Protein AF-A0A564G2F6-F1 (afdb_monomer)

Radius of gyration: 49.68 Å; Cα contacts (8 Å, |Δi|>4): 91; chains: 1; bounding box: 82×53×158 Å

Sequence (235 aa):
MSLPKMDNTCVGGSLTGEASPPFPPMDPAVEREAKSKPKQLLEVIRSYKEKLAQKKKADSERYEAAERASRDARAENKRAASKVRRKVKRRVDQKNYRDRERNKKEAERAELQIILADLDMPCISAELEAAEVEAFKRWLETEGSRQRQYRARAADYLVSRLFLVKMRTELDGADPRPTEFARRMTRESTETWDRRKARDRLKLLLGLEDEGGPWSRQSTLDDQAEMPLAAGQVG

Mean predicted aligned error: 20.25 Å

Organism: NCBI:txid560405

Solvent-accessible surface area (backbone atoms only — not comparable to full-atom values): 13896 Å² total; per-residue (Å²): 139,82,83,86,86,82,82,84,81,80,81,82,81,86,77,82,90,71,84,77,76,84,75,76,84,74,56,72,67,56,56,52,54,63,69,69,48,57,66,61,54,50,49,53,53,48,54,50,50,50,52,50,51,53,48,52,51,53,52,49,53,52,48,52,51,50,50,51,52,51,52,50,54,52,52,50,51,53,52,53,53,48,54,51,53,51,53,52,49,52,52,50,54,52,47,52,50,54,49,51,54,47,52,50,51,51,48,53,47,52,52,47,53,52,49,60,69,70,46,87,74,85,73,72,52,71,66,58,51,49,49,58,50,48,35,42,49,59,48,50,68,47,90,48,77,67,32,61,65,44,61,82,47,43,66,65,51,49,53,55,46,55,53,50,52,50,48,16,66,77,48,82,66,40,84,73,51,35,60,57,50,9,53,49,48,33,73,76,41,98,52,86,47,49,50,65,61,28,38,55,49,50,56,52,53,56,63,30,38,36,89,96,29,49,58,14,78,59,65,72,48,60,73,62,65,75,63,81,78,78,74,83,81,89,128

pLDDT: mean 73.64, std 17.38, range [38.62, 95.31]

Secondary structure (DSSP, 8-state):
-PPPPPP----------PPPPPPPPPPHHHHHHHTT-HHHHHHHHHHHHHHHHHHHHHHHHHHHHHHHHHHHHHHHHHHHHHHHHHHHHHHHHHHHHHHHHHHHHHHHHHHHHHHHHHS----S-HHHHHHHHHHHHHHHHS--HHHHHHHTTHHHHHHHHHHHHHHHHHTTTPPPPHHHHHHHHHHHSSS---HHHHHHHHHHHHTTTSTTSTT-TTHHHHHHHTS--------

Structure (mmCIF, N/CA/C/O backbone):
data_AF-A0A564G2F6-F1
#
_entry.id   AF-A0A564G2F6-F1
#
loop_
_atom_site.group_PDB
_atom_site.id
_atom_site.type_symbol
_atom_site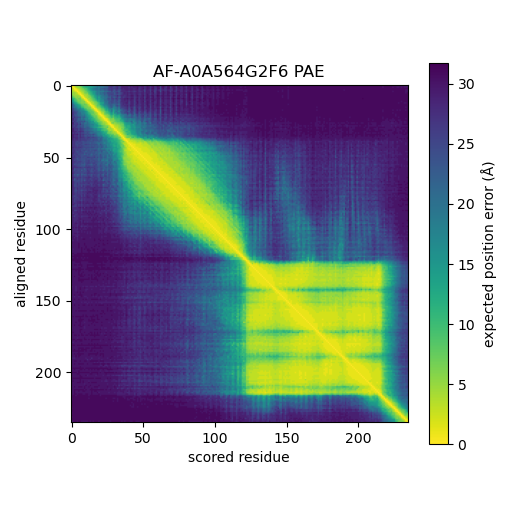.label_atom_id
_atom_site.label_alt_id
_atom_site.label_comp_id
_atom_site.label_asym_id
_atom_site.label_entity_id
_atom_site.label_seq_id
_atom_site.pdbx_PDB_ins_code
_atom_site.Cartn_x
_atom_site.Cartn_y
_atom_site.Cartn_z
_atom_site.occupancy
_atom_site.B_iso_or_equiv
_atom_site.auth_seq_id
_atom_site.auth_comp_id
_atom_site.auth_asym_id
_atom_site.auth_atom_id
_atom_site.pdbx_PDB_model_num
ATOM 1 N N . MET A 1 1 ? 1.317 26.013 48.897 1.00 44.84 1 MET A N 1
ATOM 2 C CA . MET A 1 1 ? -0.048 26.574 48.813 1.00 44.84 1 MET A CA 1
ATOM 3 C C . MET A 1 1 ? -0.847 25.978 49.954 1.00 44.84 1 MET A C 1
ATOM 5 O O . MET A 1 1 ? -1.168 24.798 49.913 1.00 44.84 1 MET A O 1
ATOM 9 N N . SER A 1 2 ? -1.003 26.761 51.019 1.00 45.91 2 SER A N 1
ATOM 10 C CA . SER A 1 2 ? -1.540 26.338 52.315 1.00 45.91 2 SER A CA 1
ATOM 11 C C . SER A 1 2 ? -3.043 26.596 52.386 1.00 45.91 2 SER A C 1
ATOM 13 O O . SER A 1 2 ? -3.507 27.641 51.940 1.00 45.91 2 SER A O 1
ATOM 15 N N . LEU A 1 3 ? -3.786 25.639 52.943 1.00 53.97 3 LEU A N 1
ATOM 16 C CA . LEU A 1 3 ? -5.220 25.757 53.216 1.00 53.97 3 LEU A CA 1
ATOM 17 C C . LEU A 1 3 ? -5.472 26.728 54.388 1.00 53.97 3 LEU A C 1
ATOM 19 O O . LEU A 1 3 ? -4.668 26.748 55.326 1.00 53.97 3 LEU A O 1
ATOM 23 N N . PRO A 1 4 ? -6.571 27.506 54.378 1.00 50.28 4 PRO A N 1
ATOM 24 C CA . PRO A 1 4 ? -6.911 28.389 55.487 1.00 50.28 4 PRO A CA 1
ATOM 25 C C . PRO A 1 4 ? -7.472 27.602 56.682 1.00 50.28 4 PRO A C 1
ATOM 27 O O . PRO A 1 4 ? -8.314 26.716 56.531 1.00 50.28 4 PRO A O 1
ATOM 30 N N . LYS A 1 5 ? -6.984 27.953 57.878 1.00 46.31 5 LYS A N 1
ATOM 31 C CA . LYS A 1 5 ? -7.524 27.546 59.182 1.00 46.31 5 LYS A CA 1
ATOM 32 C C . LYS A 1 5 ? -8.883 28.220 59.395 1.00 46.31 5 LYS A C 1
ATOM 34 O O . LYS A 1 5 ? -9.009 29.409 59.124 1.00 46.31 5 LYS A O 1
ATOM 39 N N . MET A 1 6 ? -9.868 27.470 59.885 1.00 52.31 6 MET A N 1
ATOM 40 C CA . MET A 1 6 ? -11.093 28.040 60.445 1.00 52.31 6 MET A CA 1
ATOM 41 C C . MET A 1 6 ? -11.002 28.014 61.967 1.00 52.31 6 MET A C 1
ATOM 43 O O . MET A 1 6 ? -10.721 26.972 62.562 1.00 52.31 6 MET A O 1
ATOM 47 N N . ASP A 1 7 ? -11.211 29.184 62.558 1.00 46.84 7 ASP A N 1
ATOM 48 C CA . ASP A 1 7 ? -11.198 29.428 63.991 1.00 46.84 7 ASP A CA 1
ATOM 49 C C . ASP A 1 7 ? -12.518 28.962 64.622 1.00 46.84 7 ASP A C 1
ATOM 51 O O . ASP A 1 7 ? -13.604 29.369 64.212 1.00 46.84 7 ASP A O 1
ATOM 55 N N . ASN A 1 8 ? -12.419 28.100 65.636 1.00 47.41 8 ASN A N 1
ATOM 56 C CA . ASN A 1 8 ? -13.535 27.728 66.504 1.00 47.41 8 ASN A CA 1
ATOM 57 C C . ASN A 1 8 ? -13.713 28.807 67.577 1.00 47.41 8 ASN A C 1
ATOM 59 O O . ASN A 1 8 ? -13.023 28.802 68.598 1.00 47.41 8 ASN A O 1
ATOM 63 N N . THR A 1 9 ? -14.666 29.712 67.383 1.00 48.72 9 THR A N 1
ATOM 64 C CA . THR A 1 9 ? -15.154 30.595 68.446 1.00 48.72 9 THR A CA 1
ATOM 65 C C . THR A 1 9 ? -16.160 29.848 69.324 1.00 48.72 9 THR A C 1
ATOM 67 O O . THR A 1 9 ? -17.341 29.722 69.008 1.00 48.72 9 THR A O 1
ATOM 70 N N . CYS A 1 10 ? -15.673 29.353 70.465 1.00 42.62 10 CYS A N 1
ATOM 71 C CA . CYS A 1 10 ? -16.499 29.000 71.616 1.00 42.62 10 CYS A CA 1
ATOM 72 C C . CYS A 1 10 ? -17.155 30.268 72.176 1.00 42.62 10 CYS A C 1
ATOM 74 O O . CYS A 1 10 ? -16.484 31.096 72.790 1.00 42.62 10 CYS A O 1
ATOM 76 N N . VAL A 1 11 ? -18.470 30.405 72.012 1.00 49.03 11 VAL A N 1
ATOM 77 C CA . VAL A 1 11 ? -19.261 31.371 72.781 1.00 49.03 11 VAL A CA 1
ATOM 78 C C . VAL A 1 11 ? -19.646 30.697 74.096 1.00 49.03 11 VAL A C 1
ATOM 80 O O . VAL A 1 11 ? -20.560 29.876 74.152 1.00 49.03 11 VAL A O 1
ATOM 83 N N . GLY A 1 12 ? -18.890 31.008 75.148 1.00 44.53 12 GLY A N 1
ATOM 84 C CA . GLY A 1 12 ? -19.225 30.660 76.524 1.00 44.53 12 GLY A CA 1
ATOM 85 C C . GLY A 1 12 ? -20.401 31.503 77.010 1.00 44.53 12 GLY A C 1
ATOM 86 O O . GLY A 1 12 ? -20.238 32.680 77.322 1.00 44.53 12 GLY A O 1
ATOM 87 N N . GLY A 1 13 ? -21.585 30.896 77.070 1.00 38.62 13 GLY A N 1
ATOM 88 C CA . GLY A 1 13 ? -22.745 31.450 77.762 1.00 38.62 13 GLY A CA 1
ATOM 89 C C . GLY A 1 13 ? -22.678 31.114 79.248 1.00 38.62 13 GLY A C 1
ATOM 90 O O . GLY A 1 13 ? -22.955 29.984 79.641 1.00 38.62 13 GLY A O 1
ATOM 91 N N . SER A 1 14 ? -22.290 32.100 80.055 1.00 49.19 14 SER A N 1
ATOM 92 C CA . SER A 1 14 ? -22.433 32.101 81.511 1.00 49.19 14 SER A CA 1
ATOM 93 C C . SER A 1 14 ? -23.920 32.157 81.873 1.00 49.19 14 SER A C 1
ATOM 95 O O . SER A 1 14 ? -24.616 33.071 81.433 1.00 49.19 14 SER A O 1
ATOM 97 N N . LEU A 1 15 ? -24.411 31.201 82.665 1.00 52.03 15 LEU A N 1
ATOM 98 C CA . LEU A 1 15 ? -25.710 31.305 83.326 1.00 52.03 15 LEU A CA 1
ATOM 99 C C . LEU A 1 15 ? -25.486 31.234 84.833 1.00 52.03 15 LEU A C 1
ATOM 101 O O . LEU A 1 15 ? -25.129 30.205 85.403 1.00 52.03 15 LEU A O 1
ATOM 105 N N . THR A 1 16 ? -25.649 32.405 85.431 1.00 50.06 16 THR A N 1
ATOM 106 C CA . THR A 1 16 ? -25.725 32.690 86.855 1.00 50.06 16 THR A CA 1
ATOM 107 C C . THR A 1 16 ? -26.717 31.761 87.548 1.00 50.06 16 THR A C 1
ATOM 109 O O . THR A 1 16 ? -27.851 31.595 87.100 1.00 50.06 16 THR A O 1
ATOM 112 N N . GLY A 1 17 ? -26.281 31.163 88.657 1.00 50.56 17 GLY A N 1
ATOM 113 C CA . GLY A 1 17 ? -27.149 30.430 89.564 1.00 50.56 17 GLY A CA 1
ATOM 114 C C . GLY A 1 17 ? -28.070 31.387 90.311 1.00 50.56 17 GLY A C 1
ATOM 115 O O . GLY A 1 17 ? -27.651 32.021 91.273 1.00 50.56 17 GLY A O 1
ATOM 116 N N . GLU A 1 18 ? -29.326 31.454 89.887 1.00 43.47 18 GLU A N 1
ATOM 117 C CA . GLU A 1 18 ? -30.425 31.923 90.725 1.00 43.47 18 GLU A CA 1
ATOM 118 C C . GLU A 1 18 ? -31.218 30.704 91.199 1.00 43.47 18 GLU A C 1
ATOM 120 O O . GLU A 1 18 ? -31.719 29.900 90.409 1.00 43.47 18 GLU A O 1
ATOM 125 N N . ALA A 1 19 ? -31.277 30.530 92.519 1.00 51.25 19 ALA A N 1
ATOM 126 C CA . ALA A 1 19 ? -32.068 29.493 93.155 1.00 51.25 19 ALA A CA 1
ATOM 127 C C . ALA A 1 19 ? -33.559 29.763 92.897 1.00 51.25 19 ALA A C 1
ATOM 129 O O . ALA A 1 19 ? -34.096 30.782 93.327 1.00 51.25 19 ALA A O 1
ATOM 130 N N . SER A 1 20 ? -34.228 28.842 92.199 1.00 48.50 20 SER A N 1
ATOM 131 C CA . SER A 1 20 ? -35.688 28.863 92.072 1.00 48.50 20 SER A CA 1
ATOM 132 C C . SER A 1 20 ? -36.343 28.725 93.455 1.00 48.50 20 SER A C 1
ATOM 134 O O . SER A 1 20 ? -35.882 27.903 94.254 1.00 48.50 20 SER A O 1
ATOM 136 N N . PRO A 1 21 ? -37.412 29.486 93.757 1.00 54.41 21 PRO A N 1
ATOM 137 C CA . PRO A 1 21 ? -38.137 29.343 95.014 1.00 54.41 21 PRO A CA 1
ATOM 138 C C . PRO A 1 21 ? -38.749 27.935 95.127 1.00 54.41 21 PRO A C 1
ATOM 140 O O . PRO A 1 21 ? -39.056 27.316 94.102 1.00 54.41 21 PRO A O 1
ATOM 143 N N . PRO A 1 22 ? -38.939 27.402 96.351 1.00 56.88 22 PRO A N 1
ATOM 144 C CA . PRO A 1 22 ? -39.583 26.109 96.528 1.00 56.88 22 PRO A CA 1
ATOM 145 C C . PRO A 1 22 ? -41.005 26.176 95.964 1.00 56.88 22 PRO A C 1
ATOM 147 O O . PRO A 1 22 ? -41.788 27.056 96.324 1.00 56.88 22 PRO A O 1
ATOM 150 N N . PHE A 1 23 ? -41.325 25.254 95.055 1.00 52.19 23 PHE A N 1
ATOM 151 C CA . PHE A 1 23 ? -42.677 25.106 94.524 1.00 52.19 23 PHE A CA 1
ATOM 152 C C . PHE A 1 23 ? -43.665 24.884 95.682 1.00 52.19 23 PHE A C 1
ATOM 154 O O . PHE A 1 23 ? -43.345 24.129 96.607 1.00 52.19 23 PHE A O 1
ATOM 161 N N . PRO A 1 24 ? -44.859 25.506 95.657 1.00 60.81 24 PRO A N 1
ATOM 162 C CA . PRO A 1 24 ? -45.886 25.217 96.650 1.00 60.81 24 PRO A CA 1
ATOM 163 C C . PRO A 1 24 ? -46.259 23.725 96.592 1.00 60.81 24 PRO A C 1
ATOM 165 O O . PRO A 1 24 ? -46.217 23.132 95.507 1.00 60.81 24 PRO A O 1
ATOM 168 N N . PRO A 1 25 ? -46.612 23.096 97.730 1.00 58.53 25 PRO A N 1
ATOM 169 C CA . PRO A 1 25 ? -47.042 21.705 97.731 1.00 58.53 25 PRO A CA 1
ATOM 170 C C . PRO A 1 25 ? -48.261 21.558 96.816 1.00 58.53 25 PRO A C 1
ATOM 172 O O . PRO A 1 25 ? -49.247 22.281 96.959 1.00 58.53 25 PRO A O 1
ATOM 175 N N . MET A 1 26 ? -48.160 20.655 95.839 1.00 55.69 26 MET A N 1
ATOM 176 C CA . MET A 1 26 ? -49.246 20.376 94.904 1.00 55.69 26 MET A CA 1
ATOM 177 C C . MET A 1 26 ? -50.477 19.867 95.652 1.00 55.69 26 MET A C 1
ATOM 179 O O . MET A 1 26 ? -50.371 19.028 96.547 1.00 55.69 26 MET A O 1
ATOM 183 N N . ASP A 1 27 ? -51.647 20.347 95.234 1.00 53.25 27 ASP A N 1
ATOM 184 C CA . ASP A 1 27 ? -52.936 19.881 95.730 1.00 53.25 27 ASP A CA 1
ATO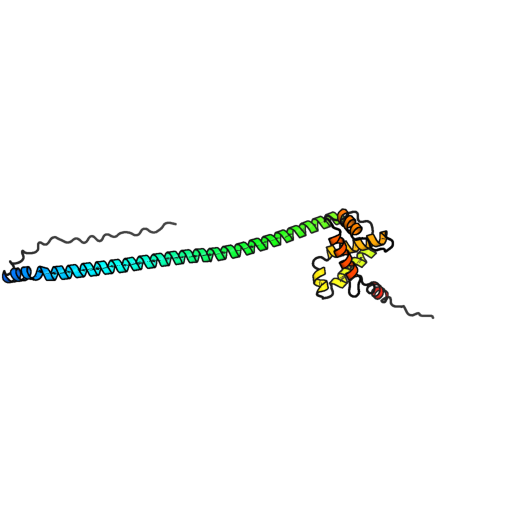M 185 C C . ASP A 1 27 ? -53.019 18.342 95.634 1.00 53.25 27 ASP A C 1
ATOM 187 O O . ASP A 1 27 ? -52.756 17.773 94.564 1.00 53.25 27 ASP A O 1
ATOM 191 N N . PRO A 1 28 ? -53.430 17.624 96.697 1.00 56.97 28 PRO A N 1
ATOM 192 C CA . PRO A 1 28 ? -53.466 16.159 96.703 1.00 56.97 28 PRO A CA 1
ATOM 193 C C . PRO A 1 28 ? -54.458 15.574 95.680 1.00 56.97 28 PRO A C 1
ATOM 195 O O . PRO A 1 28 ? -54.387 14.388 95.350 1.00 56.97 28 PRO A O 1
ATOM 198 N N . ALA A 1 29 ? -55.369 16.396 95.146 1.00 53.06 29 ALA A N 1
ATOM 199 C CA . ALA A 1 29 ? -56.223 16.049 94.013 1.00 53.06 29 ALA A CA 1
ATOM 200 C C . ALA A 1 29 ? -55.437 15.972 92.687 1.00 53.06 29 ALA A C 1
ATOM 202 O O . ALA A 1 29 ? -55.637 15.038 91.909 1.00 53.06 29 ALA A O 1
ATOM 203 N N . VAL A 1 30 ? -54.476 16.878 92.4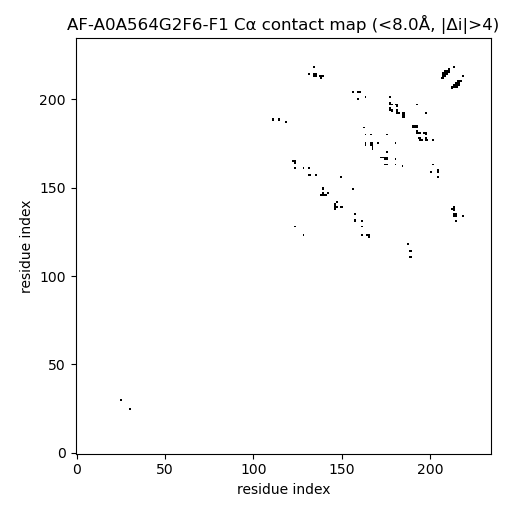72 1.00 53.53 30 VAL A N 1
ATOM 204 C CA . VAL A 1 30 ? -53.607 16.907 91.283 1.00 53.53 30 VAL A CA 1
ATOM 205 C C . VAL A 1 30 ? -52.578 15.777 91.334 1.00 53.53 30 VAL A C 1
ATOM 207 O O . VAL A 1 30 ? -52.312 15.134 90.318 1.00 53.53 30 VAL A O 1
ATOM 210 N N . GLU A 1 31 ? -52.063 15.434 92.520 1.00 51.12 31 GLU A N 1
ATOM 211 C CA . GLU A 1 31 ? -51.204 14.252 92.674 1.00 51.12 31 GLU A CA 1
ATOM 212 C C . GLU A 1 31 ? -51.927 12.938 92.345 1.00 51.12 31 GLU A C 1
ATOM 214 O O . GLU A 1 31 ? -51.316 12.009 91.807 1.00 51.12 31 GLU A O 1
ATOM 219 N N . ARG A 1 32 ? -53.224 12.835 92.659 1.00 51.81 32 ARG A N 1
ATOM 220 C CA . ARG A 1 32 ? -54.027 11.642 92.353 1.00 51.81 32 ARG A CA 1
ATOM 221 C C . ARG A 1 32 ? -54.356 11.540 90.862 1.00 51.81 32 ARG A C 1
ATOM 223 O O . ARG A 1 32 ? -54.290 10.438 90.319 1.00 51.81 32 ARG A O 1
ATOM 230 N N . GLU A 1 33 ? -54.603 12.654 90.171 1.00 50.81 33 GLU A N 1
ATOM 231 C CA . GLU A 1 33 ? -54.764 12.650 88.709 1.00 50.81 33 GLU A CA 1
ATOM 232 C C . GLU A 1 33 ? -53.449 12.374 87.965 1.00 50.81 33 GLU A C 1
ATOM 234 O O . GLU A 1 33 ? -53.447 11.583 87.014 1.00 50.81 33 GLU A O 1
ATOM 239 N N . ALA A 1 34 ? -52.321 12.925 88.426 1.00 50.22 34 ALA A N 1
ATOM 240 C CA . ALA A 1 34 ? -50.997 12.670 87.851 1.00 50.22 34 ALA A CA 1
ATOM 241 C C . ALA A 1 34 ? -50.564 11.196 87.994 1.00 50.22 34 ALA A C 1
ATOM 243 O O . ALA A 1 34 ? -49.943 10.635 87.089 1.00 50.22 34 ALA A O 1
ATOM 244 N N . LYS A 1 35 ? -50.964 10.525 89.085 1.00 52.31 35 LYS A N 1
ATOM 245 C CA . LYS A 1 35 ? -50.758 9.078 89.292 1.00 52.31 35 LYS A CA 1
ATOM 246 C C . LYS A 1 35 ? -51.679 8.196 88.426 1.00 52.31 35 LYS A C 1
ATOM 248 O O . LYS A 1 35 ? -51.396 7.009 88.270 1.00 52.31 35 LYS A O 1
ATOM 253 N N . SER A 1 36 ? -52.736 8.750 87.820 1.00 53.19 36 SER A N 1
ATOM 254 C CA . SER A 1 36 ? -53.742 7.992 87.048 1.00 53.19 36 SER A CA 1
ATOM 255 C C . SER A 1 36 ? -53.501 7.932 85.530 1.00 53.19 36 SER A C 1
ATOM 257 O O . SER A 1 36 ? -54.003 7.021 84.871 1.00 53.19 36 SER A O 1
ATOM 259 N N . LYS A 1 37 ? -52.679 8.829 84.958 1.00 56.09 37 LYS A N 1
ATOM 260 C CA . LYS A 1 37 ? -52.373 8.867 83.508 1.00 56.09 37 LYS A CA 1
ATOM 261 C C . LYS A 1 37 ? -50.938 8.466 83.076 1.00 56.09 37 LYS A C 1
ATOM 263 O O . LYS A 1 37 ? -50.563 8.781 81.944 1.00 56.09 37 LYS A O 1
ATOM 268 N N . PRO A 1 38 ? -50.114 7.732 83.860 1.00 60.81 38 PRO A N 1
ATOM 269 C CA . PRO A 1 38 ? -48.761 7.367 83.425 1.00 60.81 38 PRO A CA 1
ATOM 270 C C . PRO A 1 38 ? -48.767 6.383 82.245 1.00 60.81 38 PRO A C 1
ATOM 272 O O . PRO A 1 38 ? -47.850 6.393 81.427 1.00 60.81 38 PRO A O 1
ATOM 275 N N . LYS A 1 39 ? -49.821 5.564 82.104 1.00 62.12 39 LYS A N 1
ATOM 276 C CA . LYS A 1 39 ? -49.946 4.590 81.007 1.00 62.12 39 LYS A CA 1
ATOM 277 C C . LYS A 1 39 ? -50.103 5.262 79.636 1.00 62.12 39 LYS A C 1
ATOM 279 O O . LYS A 1 39 ? -49.396 4.883 78.711 1.00 62.12 39 LYS A O 1
ATOM 284 N N . GLN A 1 40 ? -50.937 6.300 79.527 1.00 69.12 40 GLN A N 1
ATOM 285 C CA . GLN A 1 40 ? -51.131 7.041 78.271 1.00 69.12 40 GLN A CA 1
ATOM 286 C C . GLN A 1 40 ? -49.867 7.806 77.852 1.00 69.12 40 GLN A C 1
ATOM 288 O O . GLN A 1 40 ? -49.497 7.796 76.681 1.00 69.12 40 GLN A O 1
ATOM 293 N N . LEU A 1 41 ? -49.151 8.418 78.803 1.00 72.19 41 LEU A N 1
ATOM 294 C CA . LEU A 1 41 ? -47.905 9.134 78.508 1.00 72.19 41 LEU A CA 1
ATOM 295 C C . LEU A 1 41 ? -46.799 8.181 78.018 1.00 72.19 41 LEU A C 1
ATOM 297 O O . LEU A 1 41 ? -46.093 8.481 77.055 1.00 72.19 41 LEU A O 1
ATOM 301 N N . LEU A 1 42 ? -46.671 7.004 78.642 1.00 77.38 42 LEU A N 1
ATOM 302 C CA . LEU A 1 42 ? -45.722 5.969 78.222 1.00 77.38 42 LEU A CA 1
ATOM 303 C C . LEU A 1 42 ? -46.040 5.422 76.827 1.00 77.38 42 LEU A C 1
ATOM 305 O O . LEU A 1 42 ? -45.121 5.160 76.054 1.00 77.38 42 LEU A O 1
ATOM 309 N N . GLU A 1 43 ? -47.318 5.287 76.483 1.00 78.81 43 GLU A N 1
ATOM 310 C CA . GLU A 1 43 ? -47.776 4.822 75.172 1.00 78.81 43 GLU A CA 1
ATOM 311 C C . GLU A 1 43 ? -47.508 5.862 74.068 1.00 78.81 43 GLU A C 1
ATOM 313 O O . GLU A 1 43 ? -47.002 5.525 72.993 1.00 78.81 43 GLU A O 1
ATOM 318 N N . VAL A 1 44 ? -47.697 7.153 74.368 1.00 79.31 44 VAL A N 1
ATOM 319 C CA . VAL A 1 44 ? -47.288 8.259 73.485 1.00 79.31 44 VAL A CA 1
ATOM 320 C C . VAL A 1 44 ? -45.771 8.261 73.276 1.00 79.31 44 VAL A C 1
ATOM 322 O O . VAL A 1 44 ? -45.315 8.328 72.135 1.00 79.31 44 VAL A O 1
ATOM 325 N N . ILE A 1 45 ? -44.972 8.103 74.338 1.00 82.44 45 ILE A N 1
ATOM 326 C CA . ILE A 1 45 ? -43.505 8.019 74.233 1.00 82.44 45 ILE A CA 1
ATOM 327 C C . ILE A 1 45 ? -43.079 6.790 73.415 1.00 82.44 45 ILE A C 1
ATOM 329 O O . ILE A 1 45 ? -42.160 6.883 72.598 1.00 82.44 45 ILE A O 1
ATOM 333 N N . ARG A 1 46 ? -43.740 5.641 73.600 1.00 83.12 46 ARG A N 1
ATOM 334 C CA . ARG A 1 46 ? -43.450 4.403 72.862 1.00 83.12 46 ARG A CA 1
ATOM 335 C C . ARG A 1 46 ? -43.743 4.565 71.372 1.00 83.12 46 ARG A C 1
ATOM 337 O O . ARG A 1 46 ? -42.864 4.285 70.560 1.00 83.12 46 ARG A O 1
ATOM 344 N N . SER A 1 47 ? -44.899 5.128 71.022 1.00 84.25 47 SER A N 1
ATOM 345 C CA . SER A 1 47 ? -45.260 5.401 69.626 1.00 84.25 47 SER A CA 1
ATOM 346 C C . SER A 1 47 ? -44.340 6.441 68.969 1.00 84.25 47 SER A C 1
ATOM 348 O O . SER A 1 47 ? -43.985 6.301 67.799 1.00 84.25 47 SER A O 1
ATOM 350 N N . TYR A 1 48 ? -43.873 7.452 69.711 1.00 84.56 48 TYR A N 1
ATOM 351 C CA . TYR A 1 48 ? -42.876 8.407 69.216 1.00 84.56 48 TYR A CA 1
ATOM 352 C C . TYR A 1 48 ? -41.521 7.744 68.955 1.00 84.56 48 TYR A C 1
ATOM 354 O O . TYR A 1 48 ? -40.890 8.018 67.932 1.00 84.56 48 TYR A O 1
ATOM 362 N N . LYS A 1 49 ? -41.079 6.850 69.848 1.00 88.44 49 LYS A N 1
ATOM 363 C CA . LYS A 1 49 ? -39.842 6.077 69.669 1.00 88.44 49 LYS A CA 1
ATOM 364 C C . LYS A 1 49 ? -39.934 5.133 68.473 1.00 88.44 49 LYS A C 1
ATOM 366 O O . LYS A 1 49 ? -38.983 5.068 67.700 1.00 88.44 49 LYS A O 1
ATOM 371 N N . GLU A 1 50 ? -41.066 4.462 68.277 1.00 88.31 50 GLU A N 1
ATOM 372 C CA . GLU A 1 50 ? -41.303 3.610 67.105 1.00 88.31 50 GLU A CA 1
ATOM 373 C C . GLU A 1 50 ? -41.313 4.414 65.804 1.00 88.31 50 GLU A C 1
ATOM 375 O O . GLU A 1 50 ? -40.623 4.041 64.856 1.00 88.31 50 GLU A O 1
ATOM 380 N N . LYS A 1 51 ? -41.993 5.566 65.766 1.00 87.06 51 LYS A N 1
ATOM 381 C CA . LYS A 1 51 ? -41.979 6.465 64.598 1.00 87.06 51 LYS A CA 1
ATOM 382 C C . LYS A 1 51 ? -40.575 6.989 64.294 1.00 87.06 51 LYS A C 1
ATOM 384 O O . LYS A 1 51 ? -40.177 7.036 63.133 1.00 87.06 51 LYS A O 1
ATOM 389 N N . LEU A 1 52 ? -39.798 7.348 65.318 1.00 89.12 52 LEU A N 1
ATOM 390 C CA . LEU A 1 52 ? -38.398 7.757 65.158 1.00 89.12 52 LEU A CA 1
ATOM 391 C C . LEU A 1 52 ? -37.513 6.611 64.659 1.00 89.12 52 LEU A C 1
ATOM 393 O O . LEU A 1 52 ? -36.656 6.841 63.808 1.00 89.12 52 LEU A O 1
ATOM 397 N N . ALA A 1 53 ? -37.717 5.390 65.154 1.00 86.31 53 ALA A N 1
ATOM 398 C CA . ALA A 1 53 ? -36.987 4.212 64.699 1.00 86.31 53 ALA A CA 1
ATOM 399 C C . ALA A 1 53 ? -37.315 3.874 63.236 1.00 86.31 53 ALA A C 1
ATOM 401 O O . ALA A 1 53 ? -36.402 3.646 62.445 1.00 86.31 53 ALA A O 1
ATOM 402 N N . GLN A 1 54 ? -38.594 3.926 62.851 1.00 87.75 54 GLN A N 1
ATOM 403 C CA . GLN A 1 54 ? -39.031 3.741 61.465 1.00 87.75 54 GLN A CA 1
ATOM 404 C C . GLN A 1 54 ? -38.459 4.818 60.542 1.00 87.75 54 GLN A C 1
ATOM 406 O O . GLN A 1 54 ? -37.954 4.497 59.469 1.00 87.75 54 GLN A O 1
ATOM 411 N N . LYS A 1 55 ? -38.467 6.085 60.974 1.00 88.19 55 LYS A N 1
ATOM 412 C CA . LYS A 1 55 ? -37.910 7.194 60.192 1.00 88.19 55 LYS A CA 1
ATOM 413 C C . LYS A 1 55 ? -36.399 7.049 60.000 1.00 88.19 55 LYS A C 1
ATOM 415 O O . LYS A 1 55 ? -35.927 7.145 58.876 1.00 88.19 55 LYS A O 1
ATOM 420 N N . LYS A 1 56 ? -35.657 6.706 61.060 1.00 89.50 56 LYS A N 1
ATOM 421 C CA . LYS A 1 56 ? -34.214 6.420 60.970 1.00 89.50 56 LYS A CA 1
ATOM 422 C C . LYS A 1 56 ? -33.908 5.258 60.029 1.00 89.50 56 LYS A C 1
ATOM 424 O O . LYS A 1 56 ? -32.955 5.351 59.266 1.00 89.50 56 LYS A O 1
ATOM 429 N N . LYS A 1 57 ? -34.712 4.192 60.069 1.00 88.56 57 LYS A N 1
ATOM 430 C CA . LYS A 1 57 ? -34.547 3.032 59.186 1.00 88.56 57 LYS A CA 1
ATOM 431 C C . LYS A 1 57 ? -34.821 3.390 57.720 1.00 88.56 57 LYS A C 1
ATOM 433 O O . LYS A 1 57 ? -34.035 3.043 56.845 1.00 88.56 57 LYS A O 1
ATOM 438 N N . ALA A 1 58 ? -35.880 4.154 57.457 1.00 88.31 58 ALA A N 1
ATOM 439 C CA . ALA A 1 58 ? -36.186 4.647 56.117 1.00 88.31 58 ALA A CA 1
ATOM 440 C C . ALA A 1 58 ? -35.092 5.591 55.584 1.00 88.31 58 ALA A C 1
ATOM 442 O O . ALA A 1 58 ? -34.708 5.502 54.419 1.00 88.31 58 ALA A O 1
ATOM 443 N N . ASP A 1 59 ? -34.556 6.469 56.435 1.00 88.38 59 ASP A N 1
ATOM 444 C CA . ASP A 1 59 ? -33.471 7.380 56.066 1.00 88.38 59 ASP A CA 1
ATOM 445 C C . ASP A 1 59 ? -32.154 6.622 55.814 1.00 88.38 59 ASP A C 1
ATOM 447 O O . ASP A 1 59 ? -31.454 6.931 54.847 1.00 88.38 59 ASP A O 1
ATOM 451 N N . SER A 1 60 ? -31.838 5.582 56.600 1.00 89.38 60 SER A N 1
ATOM 452 C CA . SER A 1 60 ? -30.663 4.735 56.351 1.00 89.38 60 SER A CA 1
ATOM 453 C C . SER A 1 60 ? -30.785 3.930 55.059 1.00 89.38 60 SER A C 1
ATOM 455 O O . SER A 1 60 ? -29.834 3.871 54.286 1.00 89.38 60 SER A O 1
ATOM 457 N N . GLU A 1 61 ? -31.960 3.364 54.772 1.00 89.94 61 GLU A N 1
ATOM 458 C CA . GLU A 1 61 ? -32.204 2.611 53.534 1.00 89.94 61 GLU A CA 1
ATOM 459 C C . GLU A 1 61 ? -32.107 3.516 52.296 1.00 89.94 61 GLU A C 1
ATOM 461 O O . GLU A 1 61 ? -31.515 3.135 51.284 1.00 89.94 61 GLU A O 1
ATOM 466 N N . ARG A 1 62 ? -32.618 4.753 52.385 1.00 87.38 62 ARG A N 1
ATOM 467 C CA . ARG A 1 62 ? -32.469 5.768 51.328 1.00 87.38 62 ARG A CA 1
ATOM 468 C C . ARG A 1 62 ? -31.013 6.164 51.118 1.00 87.38 62 ARG A C 1
ATOM 470 O O . ARG A 1 62 ? -30.582 6.290 49.972 1.00 87.38 62 ARG A O 1
ATOM 477 N N . TYR A 1 63 ? -30.261 6.345 52.201 1.00 90.06 63 TYR A N 1
ATOM 478 C CA . TYR A 1 63 ? -28.841 6.668 52.125 1.00 90.06 63 TYR A CA 1
ATOM 479 C C . TYR A 1 63 ? -28.040 5.531 51.481 1.00 90.06 63 TYR A C 1
ATOM 481 O O . TYR A 1 63 ? -27.269 5.775 50.556 1.00 90.06 63 TYR A O 1
ATOM 489 N N . GLU A 1 64 ? -28.276 4.281 51.887 1.00 89.75 64 GLU A N 1
ATOM 490 C CA . GLU A 1 64 ? -27.632 3.113 51.281 1.00 89.75 64 GLU A CA 1
ATOM 491 C C . GLU A 1 64 ? -27.980 2.953 49.797 1.00 89.75 64 GLU A C 1
ATOM 493 O O . GLU A 1 64 ? -27.105 2.636 48.987 1.00 89.75 64 GLU A O 1
ATOM 498 N N . ALA A 1 65 ? -29.238 3.188 49.416 1.00 89.69 65 ALA A N 1
ATOM 499 C CA . ALA A 1 65 ? -29.658 3.153 48.019 1.00 89.69 65 ALA A CA 1
ATOM 500 C C . ALA A 1 65 ? -28.956 4.241 47.187 1.00 89.69 65 ALA A C 1
ATOM 502 O O . ALA A 1 65 ? -28.476 3.959 46.087 1.00 89.69 65 ALA A O 1
ATOM 503 N N . ALA A 1 66 ? -28.831 5.458 47.726 1.00 86.12 66 ALA A N 1
ATOM 504 C CA . ALA A 1 66 ? -28.107 6.553 47.082 1.00 86.12 66 ALA A CA 1
ATOM 505 C C . ALA A 1 66 ? -26.598 6.263 46.955 1.00 86.12 66 ALA A C 1
ATOM 507 O O . ALA A 1 66 ? -25.997 6.531 45.913 1.00 86.12 66 ALA A O 1
ATOM 508 N N . GLU A 1 67 ? -25.987 5.660 47.978 1.00 91.00 67 GLU A N 1
ATOM 509 C CA . GLU A 1 67 ? -24.588 5.211 47.967 1.00 91.00 67 GLU A CA 1
ATOM 510 C C . GLU A 1 67 ? -24.348 4.143 46.890 1.00 91.00 67 GLU A C 1
ATOM 512 O O . GLU A 1 67 ? -23.405 4.264 46.101 1.00 91.00 67 GLU A O 1
ATOM 517 N N . ARG A 1 68 ? -25.220 3.127 46.794 1.00 89.06 68 ARG A N 1
ATOM 518 C CA . ARG A 1 68 ? -25.138 2.100 45.739 1.00 89.06 68 ARG A CA 1
ATOM 519 C C . ARG A 1 68 ? -25.272 2.719 44.348 1.00 89.06 68 ARG A C 1
ATOM 521 O O . ARG A 1 68 ? -24.399 2.495 43.513 1.00 89.06 68 ARG A O 1
ATOM 528 N N . ALA A 1 69 ? -26.270 3.577 44.134 1.00 88.06 69 ALA A N 1
ATOM 529 C CA . ALA A 1 69 ? -26.458 4.272 42.859 1.00 88.06 69 ALA A CA 1
ATOM 530 C C . ALA A 1 69 ? -25.237 5.133 42.475 1.00 88.06 69 ALA A C 1
ATOM 532 O O . ALA A 1 69 ? -24.814 5.143 41.319 1.00 88.06 69 ALA A O 1
ATOM 533 N N . SER A 1 70 ? -24.614 5.811 43.446 1.00 87.25 70 SER A N 1
ATOM 534 C CA . SER A 1 70 ? -23.392 6.594 43.220 1.00 87.25 70 SER A CA 1
ATOM 535 C C . SER A 1 70 ? -22.200 5.715 42.826 1.00 87.25 70 SER A C 1
ATOM 537 O O . SER A 1 70 ? -21.436 6.056 41.916 1.00 87.25 70 SER A O 1
ATOM 539 N N . ARG A 1 71 ? -22.036 4.555 43.477 1.00 88.81 71 ARG A 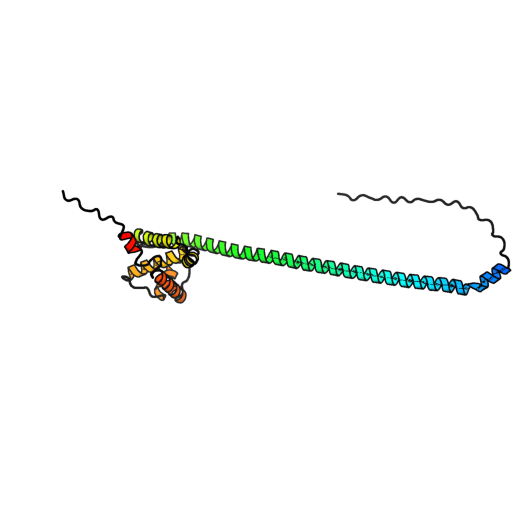N 1
ATOM 540 C CA . ARG A 1 71 ? -20.984 3.584 43.140 1.00 88.81 71 ARG A CA 1
ATOM 541 C C . ARG A 1 71 ? -21.180 3.007 41.740 1.00 88.81 71 ARG A C 1
ATOM 543 O O . ARG A 1 71 ? -20.208 2.955 40.981 1.00 88.81 71 ARG A O 1
ATOM 550 N N . ASP A 1 72 ? -22.409 2.659 41.377 1.00 88.44 72 ASP A N 1
ATOM 551 C CA . ASP A 1 72 ? -22.737 2.128 40.053 1.00 88.44 72 ASP A CA 1
ATOM 552 C C . ASP A 1 72 ? -22.494 3.171 38.955 1.00 88.44 72 ASP A C 1
ATOM 554 O O . ASP A 1 72 ? -21.811 2.878 37.970 1.00 88.44 72 ASP A O 1
ATOM 558 N N . ALA A 1 73 ? -22.903 4.426 39.176 1.00 85.19 73 ALA A N 1
ATOM 559 C CA . ALA A 1 73 ? -22.632 5.529 38.253 1.00 85.19 73 ALA A CA 1
ATOM 560 C C . ALA A 1 73 ? -21.121 5.778 38.060 1.00 85.19 73 ALA A C 1
ATOM 562 O O . ALA A 1 73 ? -20.643 5.991 36.941 1.00 85.19 73 ALA A O 1
ATOM 563 N N . ARG A 1 74 ? -20.319 5.705 39.135 1.00 88.56 74 ARG A N 1
ATOM 564 C CA . ARG A 1 74 ? -18.848 5.804 39.043 1.00 88.56 74 ARG A CA 1
ATOM 565 C C . ARG A 1 74 ? -18.246 4.630 38.271 1.00 88.56 74 ARG A C 1
ATOM 567 O O . ARG A 1 74 ? -17.335 4.831 37.461 1.00 88.56 74 ARG A O 1
ATOM 574 N N . ALA A 1 75 ? -18.733 3.412 38.503 1.00 87.81 75 ALA A N 1
ATOM 575 C CA . ALA A 1 75 ? -18.269 2.220 37.803 1.00 87.81 75 ALA A CA 1
ATOM 576 C C . ALA A 1 75 ? -18.596 2.283 36.303 1.00 87.81 75 ALA A C 1
ATOM 578 O O . ALA A 1 75 ? -17.741 1.964 35.468 1.00 87.81 75 ALA A O 1
ATOM 579 N N . GLU A 1 76 ? -19.792 2.747 35.948 1.00 86.75 76 GLU A N 1
ATOM 580 C CA . GLU A 1 76 ? -20.215 2.933 34.564 1.00 86.75 76 GLU A CA 1
ATOM 581 C C . GLU A 1 76 ? -19.393 4.014 33.854 1.00 86.75 76 GLU A C 1
ATOM 583 O O . GLU A 1 76 ? -18.843 3.751 32.780 1.00 86.75 76 GLU A O 1
ATOM 588 N N . ASN A 1 77 ? -19.166 5.164 34.495 1.00 85.00 77 ASN A N 1
ATOM 589 C CA . ASN A 1 77 ? -18.286 6.210 33.964 1.00 85.00 77 ASN A CA 1
ATOM 590 C C . ASN A 1 77 ? -16.857 5.702 33.724 1.00 85.00 77 ASN A C 1
ATOM 592 O O . ASN A 1 77 ? -16.256 5.975 32.680 1.00 85.00 77 ASN A O 1
ATOM 596 N N . LYS A 1 78 ? -16.311 4.886 34.635 1.00 88.25 78 LYS A N 1
ATOM 597 C CA . LYS A 1 78 ? -14.986 4.268 34.456 1.00 88.25 78 LYS A CA 1
ATOM 598 C C . LYS A 1 78 ? -14.968 3.292 33.272 1.00 88.25 78 LYS A C 1
ATOM 600 O O . LYS A 1 78 ? -14.001 3.274 32.502 1.00 88.25 78 LYS A O 1
ATOM 605 N N . ARG A 1 79 ? -16.035 2.505 33.082 1.00 86.62 79 ARG A N 1
ATOM 606 C CA . ARG A 1 79 ? -16.194 1.599 31.927 1.00 86.62 79 ARG A CA 1
ATOM 607 C C . ARG A 1 79 ? -16.307 2.381 30.614 1.00 86.62 79 ARG A C 1
ATOM 609 O O . ARG A 1 79 ? -15.632 2.022 29.646 1.00 86.62 79 ARG A O 1
ATOM 616 N N . ALA A 1 80 ? -17.089 3.459 30.580 1.00 82.25 80 ALA A N 1
ATOM 617 C CA . ALA A 1 80 ? -17.242 4.328 29.414 1.00 82.25 80 ALA A CA 1
ATOM 618 C C . ALA A 1 80 ? -15.912 5.002 29.031 1.00 82.25 80 ALA A C 1
ATOM 620 O O . ALA A 1 80 ? -15.467 4.890 27.885 1.00 82.25 80 ALA A O 1
ATOM 621 N N . ALA A 1 81 ? -15.203 5.584 30.003 1.00 80.31 81 ALA A N 1
ATOM 622 C CA . ALA A 1 81 ? -13.886 6.184 29.789 1.00 80.31 81 ALA A CA 1
ATOM 623 C C . ALA A 1 81 ? -12.855 5.163 29.269 1.00 80.31 81 ALA A C 1
ATOM 625 O O . ALA A 1 81 ? -12.074 5.461 28.362 1.00 80.31 81 ALA A O 1
ATOM 626 N N . SER A 1 82 ? -12.873 3.928 29.784 1.00 83.44 82 SER A N 1
ATOM 627 C CA . SER A 1 82 ? -11.996 2.851 29.303 1.00 83.44 82 SER A CA 1
ATOM 628 C C . SER A 1 82 ? -12.300 2.452 27.852 1.00 83.44 82 SER A C 1
ATOM 630 O O . SER A 1 82 ? -11.373 2.277 27.057 1.00 83.44 82 SER A O 1
ATOM 632 N N . LYS A 1 83 ? -13.583 2.376 27.461 1.00 86.62 83 LYS A N 1
ATOM 633 C CA . LYS A 1 83 ? -13.987 2.121 26.064 1.00 86.62 83 LYS A CA 1
ATOM 634 C C . LYS A 1 83 ? -13.451 3.200 25.117 1.00 86.62 83 LYS A C 1
ATOM 636 O O . LYS A 1 83 ? -12.923 2.858 24.057 1.00 86.62 83 LYS A O 1
ATOM 641 N N . VAL A 1 84 ? -13.529 4.476 25.505 1.00 82.50 84 VAL A N 1
ATOM 642 C CA . VAL A 1 84 ? -12.991 5.597 24.711 1.00 82.50 84 VAL A CA 1
ATOM 643 C C . VAL A 1 84 ? -11.469 5.495 24.587 1.00 82.50 84 VAL A C 1
ATOM 645 O O . VAL A 1 84 ? -10.951 5.496 23.470 1.00 82.50 84 VAL A O 1
ATOM 648 N N . ARG A 1 85 ? -10.746 5.291 25.699 1.00 81.56 85 ARG A N 1
ATOM 649 C CA . ARG A 1 85 ? -9.279 5.122 25.686 1.00 81.56 85 ARG A CA 1
ATOM 650 C C . ARG A 1 85 ? -8.832 3.961 24.795 1.00 81.56 85 ARG A C 1
A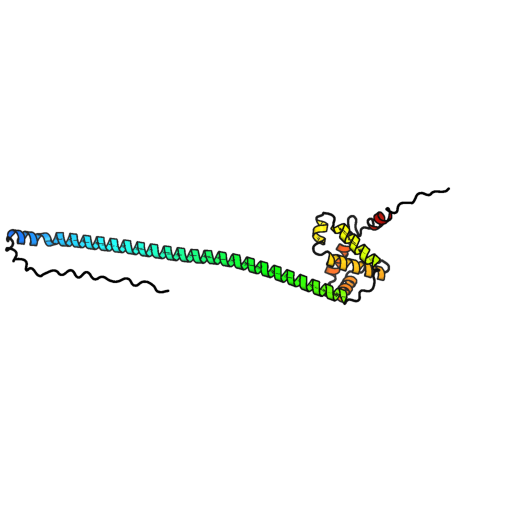TOM 652 O O . ARG A 1 85 ? -7.894 4.115 24.018 1.00 81.56 85 ARG A O 1
ATOM 659 N N . ARG A 1 86 ? -9.523 2.815 24.848 1.00 82.69 86 ARG A N 1
ATOM 660 C CA . ARG A 1 86 ? -9.229 1.657 23.983 1.00 82.69 86 ARG A CA 1
ATOM 661 C C . ARG A 1 86 ? -9.460 1.962 22.502 1.00 82.69 86 ARG A C 1
ATOM 663 O O . ARG A 1 86 ? -8.645 1.551 21.681 1.00 82.69 86 ARG A O 1
ATOM 670 N N . LYS A 1 87 ? -10.534 2.682 22.150 1.00 83.75 87 LYS A N 1
ATOM 671 C CA . LYS A 1 87 ? -10.790 3.110 20.761 1.00 83.75 87 LYS A CA 1
ATOM 672 C C . LYS A 1 87 ? -9.690 4.041 20.245 1.00 83.75 87 LYS A C 1
ATOM 674 O O . LYS A 1 87 ? -9.207 3.828 19.137 1.00 83.75 87 LYS A O 1
ATOM 679 N N . VAL A 1 88 ? -9.276 5.026 21.045 1.00 84.00 88 VAL A N 1
ATOM 680 C CA . VAL A 1 88 ? -8.189 5.953 20.683 1.00 84.00 88 VAL A CA 1
ATOM 681 C C . VAL A 1 88 ? -6.874 5.195 20.509 1.00 84.00 88 VAL A C 1
ATOM 683 O O . VAL A 1 88 ? -6.243 5.323 19.464 1.00 84.00 88 VAL A O 1
ATOM 686 N N . LYS A 1 89 ? -6.513 4.328 21.465 1.00 86.06 89 LYS A N 1
ATOM 687 C CA . LYS A 1 89 ? -5.300 3.505 21.381 1.00 86.06 89 LYS A CA 1
ATOM 688 C C . LYS A 1 89 ? -5.277 2.642 20.115 1.00 86.06 89 LYS A C 1
ATOM 690 O O . LYS A 1 89 ? -4.306 2.698 19.379 1.00 86.06 89 LYS A O 1
ATOM 695 N N . ARG A 1 90 ? -6.369 1.932 19.796 1.00 85.25 90 ARG A N 1
ATOM 696 C CA . ARG A 1 90 ? -6.457 1.125 18.563 1.00 85.25 90 ARG A CA 1
ATOM 697 C C . ARG A 1 90 ? -6.245 1.951 17.293 1.00 85.25 90 ARG A C 1
ATOM 699 O O . ARG A 1 90 ? -5.580 1.478 16.381 1.00 85.25 90 ARG A O 1
ATOM 706 N N . ARG A 1 91 ? -6.796 3.170 17.224 1.00 84.56 91 ARG A N 1
ATOM 707 C CA . ARG A 1 91 ? -6.596 4.063 16.068 1.00 84.56 91 ARG A CA 1
ATOM 708 C C . ARG A 1 91 ? -5.137 4.502 15.939 1.00 84.56 91 ARG A C 1
ATOM 710 O O . ARG A 1 91 ? -4.612 4.505 14.831 1.00 84.56 91 ARG A O 1
ATOM 717 N N . VAL A 1 92 ? -4.492 4.836 17.056 1.00 84.31 92 VAL A N 1
ATOM 718 C CA . VAL A 1 92 ? -3.067 5.201 17.090 1.00 84.31 92 VAL A CA 1
ATOM 719 C C . VAL A 1 92 ? -2.192 4.009 16.707 1.00 84.31 92 VAL A C 1
ATOM 721 O O . VAL A 1 92 ? -1.349 4.147 15.830 1.00 84.31 92 VAL A O 1
ATOM 724 N N . ASP A 1 93 ? -2.439 2.827 17.272 1.00 82.62 93 ASP A N 1
ATOM 725 C CA . ASP A 1 93 ? -1.694 1.604 16.953 1.00 82.62 93 ASP A CA 1
ATOM 726 C C . ASP A 1 93 ? -1.840 1.233 15.467 1.00 82.62 93 ASP A C 1
ATOM 728 O O . ASP A 1 93 ? -0.860 0.884 14.813 1.00 82.62 93 ASP A O 1
ATOM 732 N N . GLN A 1 94 ? -3.043 1.379 14.898 1.00 86.12 94 GLN A N 1
ATOM 733 C CA . GLN A 1 94 ? -3.292 1.129 13.478 1.00 86.12 94 GLN A CA 1
ATOM 734 C C . GLN A 1 94 ? -2.606 2.157 12.568 1.00 86.12 94 GLN A C 1
ATOM 736 O O . GLN A 1 94 ? -2.082 1.783 11.518 1.00 86.12 94 GLN A O 1
ATOM 741 N N . LYS A 1 95 ? -2.588 3.440 12.955 1.00 86.25 95 LYS A N 1
ATOM 742 C CA . LYS A 1 95 ? -1.833 4.480 12.244 1.00 86.25 95 LYS A CA 1
ATOM 743 C C . LYS A 1 95 ? -0.334 4.176 12.292 1.00 86.25 95 LYS A C 1
ATOM 745 O O . LYS A 1 95 ? 0.290 4.084 11.244 1.00 86.25 95 LYS A O 1
ATOM 750 N N . ASN A 1 96 ? 0.203 3.904 13.480 1.00 84.25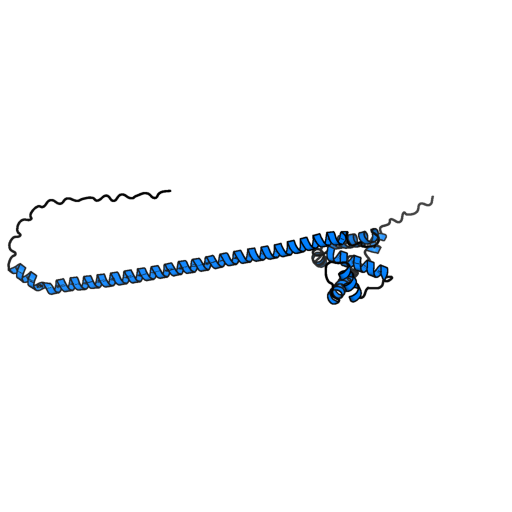 96 ASN A N 1
ATOM 751 C CA . ASN A 1 96 ? 1.610 3.560 13.680 1.00 84.25 96 ASN A CA 1
ATOM 752 C C . ASN A 1 96 ? 2.017 2.317 12.883 1.00 84.25 96 ASN A C 1
ATOM 754 O O . ASN A 1 96 ? 3.104 2.284 12.322 1.00 84.25 96 ASN A O 1
ATOM 758 N N . TYR A 1 97 ? 1.156 1.301 12.802 1.00 85.31 97 TYR A N 1
ATOM 759 C CA . TYR A 1 97 ? 1.404 0.126 11.970 1.00 85.31 97 TYR A CA 1
ATOM 760 C C . TYR A 1 97 ? 1.484 0.484 10.479 1.00 85.31 97 TYR A C 1
ATOM 762 O O . TYR A 1 97 ? 2.429 0.084 9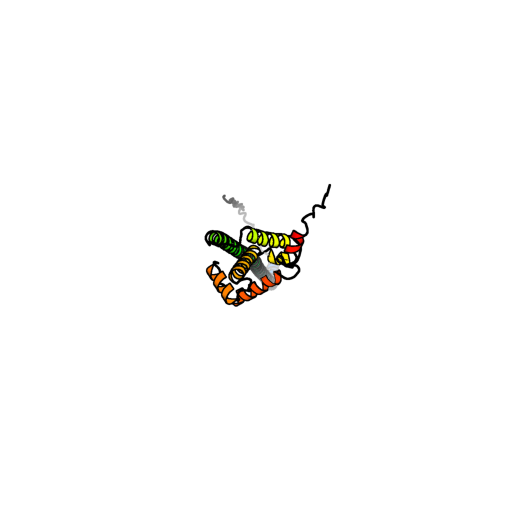.807 1.00 85.31 97 TYR A O 1
ATOM 770 N N . ARG A 1 98 ? 0.537 1.285 9.969 1.00 80.81 98 ARG A N 1
ATOM 771 C CA . ARG A 1 98 ? 0.547 1.754 8.571 1.00 80.81 98 ARG A CA 1
ATOM 772 C C . ARG A 1 98 ? 1.751 2.633 8.251 1.00 80.81 98 ARG A C 1
ATOM 774 O O . ARG A 1 98 ? 2.262 2.566 7.138 1.00 80.81 98 ARG A O 1
ATOM 781 N N . ASP A 1 99 ? 2.181 3.454 9.198 1.00 78.94 99 ASP A N 1
ATOM 782 C CA . ASP A 1 99 ? 3.331 4.338 9.023 1.00 78.94 99 ASP A CA 1
ATOM 783 C C . ASP A 1 99 ? 4.641 3.533 9.075 1.00 78.94 99 ASP A C 1
ATOM 785 O O . ASP A 1 99 ? 5.506 3.743 8.234 1.00 78.94 99 ASP A O 1
ATOM 789 N N . ARG A 1 100 ? 4.754 2.507 9.936 1.00 75.19 100 ARG A N 1
ATOM 790 C CA . ARG A 1 100 ? 5.876 1.546 9.888 1.00 75.19 100 ARG A CA 1
ATOM 791 C C . ARG A 1 100 ? 5.923 0.766 8.575 1.00 75.19 100 ARG A C 1
ATOM 793 O O . ARG A 1 100 ? 6.998 0.600 8.020 1.00 75.19 100 ARG A O 1
ATOM 800 N N . GLU A 1 101 ? 4.779 0.301 8.076 1.00 80.44 101 GLU A N 1
ATOM 801 C CA . GLU A 1 101 ? 4.671 -0.366 6.769 1.00 80.44 101 GLU A CA 1
ATOM 802 C C . GLU A 1 101 ? 5.095 0.554 5.616 1.00 80.44 101 GLU A C 1
ATOM 804 O O . GLU A 1 101 ? 5.762 0.102 4.689 1.00 80.44 101 GLU A O 1
ATOM 809 N N . ARG A 1 102 ? 4.719 1.840 5.661 1.00 77.69 102 ARG A N 1
ATOM 810 C CA . ARG A 1 102 ? 5.142 2.832 4.662 1.00 77.69 102 ARG A CA 1
ATOM 811 C C . ARG A 1 102 ? 6.634 3.111 4.740 1.00 77.69 102 ARG A C 1
ATOM 813 O O . ARG A 1 102 ? 7.296 2.979 3.722 1.00 77.69 102 ARG A O 1
ATOM 820 N N . ASN A 1 103 ? 7.166 3.369 5.930 1.00 72.50 103 ASN A N 1
ATOM 821 C CA . ASN A 1 103 ? 8.595 3.609 6.117 1.00 72.50 103 ASN A CA 1
ATOM 822 C C . ASN A 1 103 ? 9.432 2.384 5.731 1.00 72.50 103 ASN A C 1
ATOM 824 O O . ASN A 1 103 ? 10.499 2.539 5.157 1.00 72.50 103 ASN A O 1
ATOM 828 N N . LYS A 1 104 ? 8.941 1.165 5.997 1.00 77.00 104 LYS A N 1
ATOM 829 C CA . LYS A 1 104 ? 9.601 -0.067 5.554 1.00 77.00 104 LYS A CA 1
ATOM 830 C C . LYS A 1 104 ? 9.628 -0.163 4.029 1.00 77.00 104 LYS A C 1
ATOM 832 O O . LYS A 1 104 ? 10.676 -0.442 3.475 1.00 77.00 104 LYS A O 1
ATOM 837 N N . LYS A 1 105 ? 8.518 0.145 3.351 1.00 66.88 105 LYS A N 1
ATOM 838 C CA . LYS A 1 105 ? 8.460 0.174 1.878 1.00 66.88 105 LYS A CA 1
ATOM 839 C C . LYS A 1 105 ? 9.305 1.288 1.271 1.00 66.88 105 LYS A C 1
ATOM 841 O O . LYS A 1 105 ? 9.845 1.109 0.191 1.00 66.88 105 LYS A O 1
ATOM 846 N N . GLU A 1 106 ? 9.391 2.443 1.920 1.00 64.81 106 GLU A N 1
ATOM 847 C CA . GLU A 1 106 ? 10.244 3.551 1.480 1.00 64.81 106 GLU A CA 1
ATOM 848 C C . GLU A 1 106 ? 11.727 3.230 1.687 1.00 64.81 106 GLU A C 1
ATOM 850 O O . GLU A 1 106 ? 12.519 3.497 0.790 1.00 64.81 106 GLU A O 1
ATOM 855 N N . ALA A 1 107 ? 12.090 2.577 2.794 1.00 59.09 107 ALA A N 1
ATOM 856 C CA . ALA A 1 107 ? 13.438 2.061 3.022 1.00 59.09 107 ALA A CA 1
ATOM 857 C C . ALA A 1 107 ? 13.796 0.947 2.025 1.00 59.09 107 ALA A C 1
ATOM 859 O O . ALA A 1 107 ? 14.833 1.034 1.383 1.00 59.09 107 ALA A O 1
ATOM 860 N N . GLU A 1 108 ? 12.902 -0.023 1.799 1.00 59.34 108 GLU A N 1
ATOM 861 C CA . GLU A 1 108 ? 13.058 -1.061 0.769 1.00 59.34 108 GLU A CA 1
ATOM 862 C C . GLU A 1 108 ? 13.196 -0.436 -0.631 1.00 59.34 108 GLU A C 1
ATOM 864 O O . GLU A 1 108 ? 13.972 -0.922 -1.441 1.00 59.34 108 GLU A O 1
ATOM 869 N N . ARG A 1 109 ? 12.495 0.669 -0.927 1.00 53.56 109 ARG A N 1
ATOM 870 C CA . ARG A 1 109 ? 12.632 1.412 -2.195 1.00 53.56 109 ARG A CA 1
ATOM 871 C C . ARG A 1 109 ? 13.949 2.173 -2.308 1.00 53.56 109 ARG A C 1
ATOM 873 O O . ARG A 1 109 ? 14.510 2.206 -3.396 1.00 53.56 109 ARG A O 1
ATOM 880 N N . ALA A 1 110 ? 14.427 2.784 -1.228 1.00 55.62 110 ALA A N 1
ATOM 881 C CA . ALA A 1 110 ? 15.719 3.465 -1.205 1.00 55.62 110 ALA A CA 1
ATOM 882 C C . ALA A 1 110 ? 16.873 2.457 -1.335 1.00 55.62 110 ALA A C 1
ATOM 884 O O . ALA A 1 110 ? 17.791 2.671 -2.118 1.00 55.62 110 ALA A O 1
ATOM 885 N N . GLU A 1 111 ? 16.779 1.316 -0.649 1.00 53.97 111 GLU A N 1
ATOM 886 C CA . GLU A 1 111 ? 17.703 0.189 -0.804 1.00 53.97 111 GLU A CA 1
ATOM 887 C C . GLU A 1 111 ? 17.633 -0.394 -2.220 1.00 53.97 111 GLU A C 1
ATOM 889 O O . GLU A 1 111 ? 18.670 -0.621 -2.829 1.00 53.97 111 GLU A O 1
ATOM 894 N N . LEU A 1 112 ? 16.437 -0.551 -2.798 1.00 49.00 112 LEU A N 1
ATOM 895 C CA . LEU A 1 112 ? 16.267 -0.955 -4.197 1.00 49.00 112 LEU A CA 1
ATOM 896 C C . LEU A 1 112 ? 16.871 0.056 -5.178 1.00 49.00 112 LEU A C 1
ATOM 898 O O . LEU A 1 112 ? 17.426 -0.371 -6.178 1.00 49.00 112 LEU A O 1
ATOM 902 N N . GLN A 1 113 ? 16.788 1.364 -4.920 1.00 51.25 113 GLN A N 1
ATOM 903 C CA . GLN A 1 113 ? 17.405 2.391 -5.772 1.00 51.25 113 GLN A CA 1
ATOM 904 C C . GLN A 1 113 ? 18.935 2.374 -5.702 1.00 51.25 113 GLN A C 1
ATOM 906 O O . GLN A 1 113 ? 19.581 2.560 -6.727 1.00 51.25 113 GLN A O 1
ATOM 911 N N . ILE A 1 114 ? 19.508 2.113 -4.526 1.00 54.38 114 ILE A N 1
ATOM 912 C CA . ILE A 1 114 ? 20.958 1.934 -4.355 1.00 54.38 114 ILE A CA 1
ATOM 913 C C . ILE A 1 114 ? 21.409 0.635 -5.038 1.00 54.38 114 ILE A C 1
ATOM 915 O O . ILE A 1 114 ? 22.383 0.625 -5.778 1.00 54.38 114 ILE A O 1
ATOM 919 N N . ILE A 1 115 ? 20.643 -0.445 -4.884 1.00 45.56 115 ILE A N 1
ATOM 920 C CA . ILE A 1 115 ? 20.950 -1.746 -5.489 1.00 45.56 115 ILE A CA 1
ATOM 921 C C . ILE A 1 115 ? 20.753 -1.722 -7.009 1.00 45.56 115 ILE A C 1
ATOM 923 O O . ILE A 1 115 ? 21.521 -2.359 -7.713 1.00 45.56 115 ILE A O 1
ATOM 927 N N . LEU A 1 116 ? 19.796 -0.954 -7.538 1.00 48.66 116 LEU A N 1
ATOM 928 C CA . LEU A 1 116 ? 19.645 -0.698 -8.978 1.00 48.66 116 LEU A CA 1
ATOM 929 C C . LEU A 1 116 ? 20.786 0.153 -9.555 1.00 48.66 116 LEU A C 1
ATOM 931 O O . LEU A 1 116 ? 21.043 0.055 -10.748 1.00 48.66 116 LEU A O 1
ATOM 935 N N . ALA A 1 117 ? 21.452 0.973 -8.736 1.00 51.72 117 ALA A N 1
ATOM 936 C CA . ALA A 1 117 ? 22.642 1.721 -9.141 1.00 51.72 117 ALA A CA 1
ATOM 937 C C . ALA A 1 117 ? 23.923 0.862 -9.095 1.00 51.72 117 ALA A C 1
ATOM 939 O O . ALA A 1 117 ? 24.829 1.097 -9.890 1.00 51.72 117 ALA A O 1
ATOM 940 N N . ASP A 1 118 ? 23.977 -0.141 -8.207 1.00 43.12 118 ASP A N 1
ATOM 941 C CA . ASP A 1 118 ? 25.101 -1.086 -8.066 1.00 43.12 118 ASP A CA 1
ATOM 942 C C . ASP A 1 118 ? 24.950 -2.362 -8.920 1.00 43.12 118 ASP A C 1
ATOM 944 O O . ASP A 1 118 ? 25.926 -3.073 -9.178 1.00 43.12 118 ASP A O 1
ATOM 948 N N . LEU A 1 119 ? 23.733 -2.678 -9.375 1.00 43.38 119 LEU A N 1
ATOM 949 C CA . LEU A 1 119 ? 23.494 -3.666 -10.420 1.00 43.38 119 LEU A CA 1
ATOM 950 C C . LEU A 1 119 ? 23.975 -3.073 -11.734 1.00 43.38 119 LEU A C 1
ATOM 952 O O . LEU A 1 119 ? 23.266 -2.316 -12.391 1.00 43.38 119 LEU A O 1
ATOM 956 N N . ASP A 1 120 ? 25.180 -3.475 -12.115 1.00 45.09 120 ASP A N 1
ATOM 957 C CA . ASP A 1 120 ? 25.692 -3.375 -13.473 1.00 45.09 120 ASP A CA 1
ATOM 958 C C . ASP A 1 120 ? 24.641 -4.002 -14.414 1.00 45.09 120 ASP A C 1
ATOM 960 O O . ASP A 1 120 ? 24.544 -5.224 -14.562 1.00 45.09 120 ASP A O 1
ATOM 964 N N . MET A 1 121 ? 23.759 -3.163 -14.962 1.00 49.66 121 MET A N 1
ATOM 965 C CA . MET A 1 121 ? 22.686 -3.525 -15.884 1.00 49.66 121 MET A CA 1
ATOM 966 C C . MET A 1 121 ? 23.148 -3.209 -17.314 1.00 49.66 121 MET A C 1
ATOM 968 O O . MET A 1 121 ? 22.882 -2.119 -17.815 1.00 49.66 121 MET A O 1
ATOM 972 N N . PRO A 1 122 ? 23.819 -4.137 -18.022 1.00 49.62 122 PRO A N 1
ATOM 973 C CA . PRO A 1 122 ? 24.133 -3.961 -19.436 1.00 49.62 122 PRO A CA 1
ATOM 974 C C . PRO A 1 122 ? 23.011 -4.548 -20.310 1.00 49.62 122 PRO A C 1
ATOM 976 O O . PRO A 1 122 ? 22.422 -5.575 -19.953 1.00 49.62 122 PRO A O 1
ATOM 979 N N . CYS A 1 123 ? 22.693 -4.035 -21.498 1.00 48.28 123 CYS A N 1
ATOM 980 C CA . CYS A 1 123 ? 22.557 -2.647 -21.947 1.00 48.28 123 CYS A CA 1
ATOM 981 C C . CYS A 1 123 ? 21.436 -2.691 -22.997 1.00 48.28 123 CYS A C 1
ATOM 983 O O . CYS A 1 123 ? 21.664 -2.979 -24.170 1.00 48.28 123 CYS A O 1
ATOM 985 N N . ILE A 1 124 ? 20.196 -2.464 -22.560 1.00 58.31 124 ILE A N 1
ATOM 986 C CA . ILE A 1 124 ? 19.191 -1.949 -23.492 1.00 58.31 124 ILE A CA 1
ATOM 987 C C . ILE A 1 124 ? 19.721 -0.563 -23.890 1.00 58.31 124 ILE A C 1
ATOM 989 O O . ILE A 1 124 ? 20.284 0.124 -23.034 1.00 58.31 124 ILE A O 1
ATOM 993 N N . SER A 1 125 ? 19.656 -0.168 -25.166 1.00 70.44 125 SER A N 1
ATOM 994 C CA . SER A 1 125 ? 20.135 1.171 -25.530 1.00 70.44 125 SER A CA 1
ATOM 995 C C . SER A 1 125 ? 19.404 2.208 -24.673 1.00 70.44 125 SER A C 1
ATOM 997 O O . SER A 1 125 ? 18.205 2.068 -24.425 1.00 70.44 125 SER A O 1
ATOM 999 N N . ALA A 1 126 ? 20.113 3.242 -24.210 1.00 70.12 126 ALA A N 1
ATOM 1000 C CA . ALA A 1 126 ? 19.506 4.301 -23.397 1.00 70.12 126 ALA A CA 1
ATOM 1001 C C . ALA A 1 126 ? 18.287 4.930 -24.102 1.00 70.12 126 ALA A C 1
ATOM 1003 O O . ALA A 1 126 ? 17.334 5.354 -23.457 1.00 70.12 126 ALA A O 1
ATOM 1004 N N . GLU A 1 127 ? 18.299 4.926 -25.436 1.00 71.69 127 GLU A N 1
ATOM 1005 C CA . GLU A 1 127 ? 17.188 5.334 -26.295 1.00 71.69 127 GLU A CA 1
ATOM 1006 C C . GLU A 1 127 ? 15.960 4.429 -26.142 1.00 71.69 127 GLU A C 1
ATOM 1008 O O . GLU A 1 127 ? 14.848 4.924 -25.973 1.00 71.69 127 GLU A O 1
ATOM 1013 N N . LEU A 1 128 ? 16.146 3.107 -26.165 1.00 75.75 128 LEU A N 1
ATOM 1014 C CA . LEU A 1 128 ? 15.054 2.149 -26.010 1.00 75.75 128 LEU A CA 1
ATOM 1015 C C . LEU A 1 128 ? 14.533 2.135 -24.567 1.00 75.75 128 LEU A C 1
ATOM 1017 O O . LEU A 1 128 ? 13.326 2.066 -24.359 1.00 75.75 128 LEU A O 1
ATOM 1021 N N . GLU A 1 129 ? 15.405 2.282 -23.568 1.00 79.12 129 GLU A N 1
ATOM 1022 C CA . GLU A 1 129 ? 14.971 2.479 -22.182 1.00 79.12 129 GLU A CA 1
ATOM 1023 C C . GLU A 1 129 ? 14.122 3.750 -22.037 1.00 79.12 129 GLU A C 1
ATOM 1025 O O . GLU A 1 129 ? 13.015 3.695 -21.496 1.00 79.12 129 GLU A O 1
ATOM 1030 N N . ALA A 1 130 ? 14.596 4.883 -22.565 1.00 77.12 130 ALA A N 1
ATOM 1031 C CA . ALA A 1 130 ? 13.860 6.141 -22.534 1.00 77.12 130 ALA A CA 1
ATOM 1032 C C . ALA A 1 130 ? 12.509 6.030 -23.258 1.00 77.12 130 ALA A C 1
ATOM 1034 O O . ALA A 1 130 ? 11.504 6.511 -22.739 1.00 77.12 130 ALA A O 1
ATOM 1035 N N . ALA A 1 131 ? 12.455 5.347 -24.405 1.00 80.12 131 ALA A N 1
ATOM 1036 C CA . ALA A 1 131 ? 11.214 5.114 -25.138 1.00 80.12 131 ALA A CA 1
ATOM 1037 C C . ALA A 1 131 ? 10.204 4.286 -24.323 1.00 80.12 131 ALA A C 1
ATOM 1039 O O . ALA A 1 131 ? 9.034 4.654 -24.225 1.00 80.12 131 ALA A O 1
ATOM 1040 N N . GLU A 1 132 ? 10.653 3.204 -23.682 1.00 85.31 132 GLU A N 1
ATOM 1041 C CA . GLU A 1 132 ? 9.816 2.353 -22.826 1.00 85.31 132 GLU A CA 1
ATOM 1042 C C . GLU A 1 132 ? 9.269 3.124 -21.610 1.00 85.31 132 GLU A C 1
ATOM 1044 O O . GLU A 1 132 ? 8.098 2.970 -21.239 1.00 85.31 132 GLU A O 1
ATOM 1049 N N . VAL A 1 133 ? 10.104 3.984 -21.014 1.00 84.94 133 VAL A N 1
ATOM 1050 C CA . VAL A 1 133 ? 9.748 4.863 -19.892 1.00 84.94 133 VAL A CA 1
ATOM 1051 C C . VAL A 1 133 ? 8.718 5.910 -20.319 1.00 84.94 133 VAL A C 1
ATOM 1053 O O . VAL A 1 133 ? 7.695 6.070 -19.649 1.00 84.94 133 VAL A O 1
ATOM 1056 N N . GLU A 1 134 ? 8.972 6.629 -21.411 1.00 83.88 134 GLU A N 1
ATOM 1057 C CA . GLU A 1 134 ? 8.107 7.710 -21.889 1.00 83.88 134 GLU A CA 1
ATOM 1058 C C . GLU A 1 134 ? 6.754 7.184 -22.374 1.00 83.88 134 GLU A C 1
ATOM 1060 O O . GLU A 1 134 ? 5.720 7.744 -22.006 1.00 83.88 134 GLU A O 1
ATOM 1065 N N . ALA A 1 135 ? 6.725 6.054 -23.086 1.00 85.81 135 ALA A N 1
ATOM 1066 C CA . ALA A 1 135 ? 5.480 5.401 -23.487 1.00 85.81 135 ALA A CA 1
ATOM 1067 C C . ALA A 1 135 ? 4.606 5.054 -22.269 1.00 85.81 135 ALA A C 1
ATOM 1069 O O . ALA A 1 135 ? 3.403 5.334 -22.237 1.00 85.81 135 ALA A O 1
ATOM 1070 N N . PHE A 1 136 ? 5.221 4.520 -21.208 1.00 89.81 136 PHE A N 1
ATOM 1071 C CA . PHE A 1 136 ? 4.496 4.192 -19.987 1.00 89.81 136 PHE A CA 1
ATOM 1072 C C . PHE A 1 136 ? 4.025 5.436 -19.224 1.00 89.81 136 PHE A C 1
ATOM 1074 O O . PHE A 1 136 ? 2.897 5.447 -18.728 1.00 89.81 136 PHE A O 1
ATOM 1081 N N . LYS A 1 137 ? 4.838 6.497 -19.151 1.00 87.62 137 LYS A N 1
ATOM 1082 C CA . LYS A 1 137 ? 4.446 7.770 -18.522 1.00 87.62 137 LYS A CA 1
ATOM 1083 C C . LYS A 1 137 ? 3.272 8.421 -19.245 1.00 87.62 137 LYS A C 1
ATOM 1085 O O . LYS A 1 137 ? 2.261 8.677 -18.596 1.00 87.62 137 LYS A O 1
ATOM 1090 N N . ARG A 1 138 ? 3.362 8.601 -20.568 1.00 87.44 138 ARG A N 1
ATOM 1091 C CA . ARG A 1 138 ? 2.285 9.175 -21.395 1.00 87.44 138 ARG A CA 1
ATOM 1092 C C . ARG A 1 138 ? 0.985 8.395 -21.220 1.00 87.44 138 ARG A C 1
ATOM 1094 O O . ARG A 1 138 ? -0.076 8.967 -20.983 1.00 87.44 138 ARG A O 1
ATOM 1101 N N . TRP A 1 139 ? 1.062 7.065 -21.237 1.00 90.75 139 TRP A N 1
ATOM 1102 C CA . TRP A 1 139 ? -0.108 6.228 -20.986 1.00 90.75 139 TRP A CA 1
ATOM 1103 C C . TRP A 1 139 ? -0.670 6.410 -19.571 1.00 90.75 139 TRP A C 1
ATOM 1105 O O . TRP A 1 139 ? -1.886 6.477 -19.390 1.00 90.75 139 TRP A O 1
ATOM 1115 N N . LEU A 1 140 ? 0.186 6.526 -18.553 1.00 89.25 140 LEU A N 1
ATOM 1116 C CA . LEU A 1 140 ? -0.242 6.774 -17.177 1.00 89.25 140 LEU A CA 1
ATOM 1117 C C . LEU A 1 140 ? -0.797 8.180 -16.949 1.00 89.25 140 LEU A C 1
ATOM 1119 O O . LEU A 1 140 ? -1.501 8.351 -15.955 1.00 89.25 140 LEU A O 1
ATOM 1123 N N . GLU A 1 141 ? -0.508 9.166 -17.793 1.00 87.75 141 GLU A N 1
ATOM 1124 C CA . GLU A 1 141 ? -1.085 10.515 -17.708 1.00 87.75 141 GLU A CA 1
ATOM 1125 C C . GLU A 1 141 ? -2.563 10.528 -18.104 1.00 87.75 141 GLU A C 1
ATOM 1127 O O . GLU A 1 141 ? -3.343 11.300 -17.545 1.00 87.75 141 GLU A O 1
ATOM 1132 N N . THR A 1 142 ? -2.987 9.593 -18.959 1.00 85.69 142 THR A N 1
ATOM 1133 C CA . THR A 1 142 ? -4.403 9.429 -19.309 1.00 85.69 142 THR A CA 1
ATOM 1134 C C . THR A 1 142 ? -5.261 9.083 -18.085 1.00 85.69 142 THR A C 1
ATOM 1136 O O . THR A 1 142 ? -4.847 8.377 -17.154 1.00 85.69 142 THR A O 1
ATOM 1139 N N . GLU A 1 143 ? -6.490 9.597 -18.049 1.00 79.38 143 GLU A N 1
ATOM 1140 C CA . GLU A 1 143 ? -7.413 9.311 -16.956 1.00 79.38 143 GLU A CA 1
ATOM 1141 C C . GLU A 1 143 ? -8.145 7.983 -17.172 1.00 79.38 143 GLU A C 1
ATOM 1143 O O . GLU A 1 143 ? -8.919 7.818 -18.109 1.00 79.38 143 GLU A O 1
ATOM 1148 N N . GLY A 1 144 ? -7.959 7.037 -16.247 1.00 86.12 144 GLY A N 1
ATOM 1149 C CA . GLY A 1 144 ? -8.730 5.798 -16.244 1.00 86.12 144 GLY A CA 1
ATOM 1150 C C . GLY A 1 144 ? -8.535 4.947 -14.992 1.00 86.12 144 GLY A C 1
ATOM 1151 O O . GLY A 1 144 ? -7.615 5.146 -14.190 1.00 86.12 144 GLY A O 1
ATOM 1152 N N . SER A 1 145 ? -9.453 4.000 -14.783 1.00 85.81 145 SER A N 1
ATOM 1153 C CA . SER A 1 145 ? -9.431 3.091 -13.627 1.00 85.81 145 SER A CA 1
ATOM 1154 C C . SER A 1 145 ? -8.212 2.167 -13.657 1.00 85.81 145 SER A C 1
ATOM 1156 O O . SER A 1 145 ? -7.614 1.912 -12.611 1.00 85.81 145 SER A O 1
ATOM 1158 N N . ARG A 1 146 ? -7.809 1.733 -14.858 1.00 86.56 146 ARG A N 1
ATOM 1159 C CA . ARG A 1 146 ? -6.625 0.910 -15.112 1.00 86.56 146 ARG A CA 1
ATOM 1160 C C . ARG A 1 146 ? -5.361 1.678 -14.708 1.00 86.56 146 ARG A C 1
ATOM 1162 O O . ARG A 1 146 ? -4.634 1.230 -13.829 1.00 86.56 146 ARG A O 1
ATOM 1169 N N . GLN A 1 147 ? -5.170 2.890 -15.220 1.00 89.31 147 GLN A N 1
ATOM 1170 C CA . GLN A 1 147 ? -4.017 3.760 -14.960 1.00 89.31 147 GLN A CA 1
ATOM 1171 C C . GLN A 1 147 ? -3.834 4.030 -13.461 1.00 89.31 147 GLN A C 1
ATOM 1173 O O . GLN A 1 147 ? -2.727 3.903 -12.939 1.00 89.31 147 GLN A O 1
ATOM 1178 N N . ARG A 1 148 ? -4.921 4.301 -12.719 1.00 85.69 148 ARG A N 1
ATOM 1179 C CA . ARG A 1 148 ? -4.858 4.493 -11.255 1.00 85.69 148 ARG A CA 1
ATOM 1180 C C . ARG A 1 148 ? -4.274 3.285 -10.515 1.00 85.69 148 ARG A C 1
ATOM 1182 O O . ARG A 1 148 ? -3.54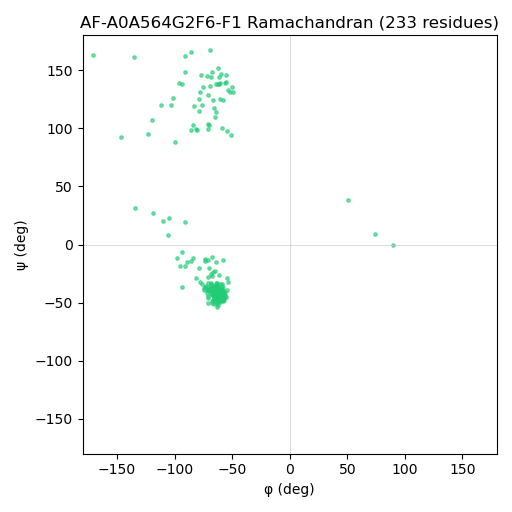1 3.479 -9.547 1.00 85.69 148 ARG A O 1
ATOM 1189 N N . GLN A 1 149 ? -4.575 2.061 -10.953 1.00 87.00 149 GLN A N 1
ATOM 1190 C CA . GLN A 1 149 ? -4.031 0.844 -10.339 1.00 87.00 149 GLN A CA 1
ATOM 1191 C C . GLN A 1 149 ? -2.526 0.705 -10.596 1.00 87.00 149 GLN A C 1
ATOM 1193 O O . GLN A 1 149 ? -1.781 0.308 -9.697 1.00 87.00 149 GLN A O 1
ATOM 1198 N N . TYR A 1 150 ? -2.069 1.075 -11.793 1.00 87.69 150 TYR A N 1
ATOM 1199 C CA . TYR A 1 150 ? -0.662 0.973 -12.180 1.00 87.69 150 TYR A CA 1
ATOM 1200 C C . TYR A 1 150 ? 0.210 2.093 -11.596 1.00 87.69 150 TYR A C 1
ATOM 1202 O O . TYR A 1 150 ? 1.342 1.813 -11.207 1.00 87.69 150 TYR A O 1
ATOM 1210 N N . ARG A 1 151 ? -0.317 3.315 -11.407 1.00 86.06 151 ARG A N 1
ATOM 1211 C CA . ARG A 1 151 ? 0.430 4.453 -10.820 1.00 86.06 151 ARG A CA 1
ATOM 1212 C C . ARG A 1 151 ? 1.053 4.133 -9.457 1.00 86.06 151 ARG A C 1
ATOM 1214 O O . ARG A 1 151 ? 2.189 4.511 -9.198 1.00 86.06 151 ARG A O 1
ATOM 1221 N N . ALA A 1 152 ? 0.351 3.395 -8.594 1.00 83.06 152 ALA A N 1
ATOM 1222 C CA . ALA A 1 152 ? 0.832 3.085 -7.241 1.00 83.06 152 ALA A CA 1
ATOM 1223 C C . ALA A 1 152 ? 2.107 2.213 -7.211 1.00 83.06 152 ALA A C 1
ATOM 1225 O O . ALA A 1 152 ? 2.828 2.208 -6.208 1.00 83.06 152 ALA A O 1
ATOM 1226 N N . ARG A 1 153 ? 2.369 1.461 -8.289 1.00 85.69 153 ARG A N 1
ATOM 1227 C CA . ARG A 1 153 ? 3.519 0.554 -8.437 1.00 85.69 153 ARG A CA 1
ATOM 1228 C C . ARG A 1 153 ? 4.204 0.712 -9.798 1.00 85.69 153 ARG A C 1
ATOM 1230 O O . ARG A 1 153 ? 4.720 -0.258 -10.342 1.00 85.69 153 ARG A O 1
ATOM 1237 N N . ALA A 1 154 ? 4.183 1.922 -10.359 1.00 84.06 154 ALA A N 1
ATOM 1238 C CA . ALA A 1 154 ? 4.654 2.183 -11.718 1.00 84.06 154 ALA A CA 1
ATOM 1239 C C . ALA A 1 154 ? 6.110 1.733 -11.924 1.00 84.06 154 ALA A C 1
ATOM 1241 O O . ALA A 1 154 ? 6.395 1.022 -12.884 1.00 84.06 154 ALA A O 1
ATOM 1242 N N . ALA A 1 155 ? 6.996 2.056 -10.976 1.00 82.06 155 ALA A N 1
ATOM 1243 C CA . ALA A 1 155 ? 8.399 1.647 -11.018 1.00 82.06 155 ALA A CA 1
ATOM 1244 C C . ALA A 1 155 ? 8.558 0.117 -11.094 1.00 82.06 155 ALA A C 1
ATOM 1246 O O . ALA A 1 155 ? 9.263 -0.379 -11.965 1.00 82.06 155 ALA A O 1
ATOM 1247 N N . ASP A 1 156 ? 7.834 -0.644 -10.265 1.00 85.44 156 ASP A N 1
ATOM 1248 C CA . ASP A 1 156 ? 7.911 -2.111 -10.260 1.00 85.44 156 ASP A CA 1
ATOM 1249 C C . ASP A 1 156 ? 7.509 -2.719 -11.614 1.00 85.44 156 ASP A C 1
ATOM 1251 O O . ASP A 1 156 ? 8.056 -3.742 -12.038 1.00 85.44 156 ASP A O 1
ATOM 1255 N N . TYR A 1 157 ? 6.497 -2.146 -12.274 1.00 88.19 157 TYR A N 1
ATOM 1256 C CA . TYR A 1 1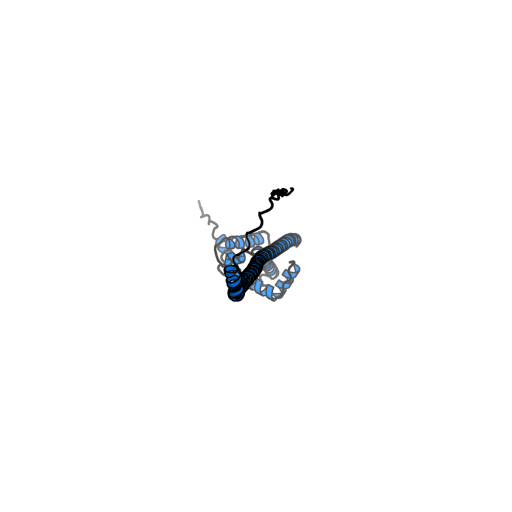57 ? 6.043 -2.608 -13.587 1.00 88.19 157 TYR A CA 1
ATOM 1257 C C . TYR A 1 157 ? 7.039 -2.251 -14.685 1.00 88.19 157 TYR A C 1
ATOM 1259 O O . TYR A 1 157 ? 7.329 -3.108 -15.515 1.00 88.19 157 TYR A O 1
ATOM 1267 N N . LEU A 1 158 ? 7.596 -1.042 -14.640 1.00 86.56 158 LEU A N 1
ATOM 1268 C CA . LEU A 1 158 ? 8.598 -0.579 -15.591 1.00 86.56 158 LEU A CA 1
ATOM 1269 C C . LEU A 1 158 ? 9.891 -1.398 -15.497 1.00 86.56 158 LEU A C 1
ATOM 1271 O O . LEU A 1 158 ? 10.375 -1.881 -16.512 1.00 86.56 158 LEU A O 1
ATOM 1275 N N . VAL A 1 159 ? 10.383 -1.678 -14.286 1.00 85.81 159 VAL A N 1
ATOM 1276 C CA . VAL A 1 159 ? 11.536 -2.573 -14.087 1.00 85.81 159 VAL A CA 1
ATOM 1277 C C . VAL A 1 159 ? 11.241 -3.953 -14.674 1.00 85.81 159 VAL A C 1
ATOM 1279 O O . VAL A 1 159 ? 12.013 -4.466 -15.476 1.00 85.81 159 VAL A O 1
ATOM 1282 N N . SER A 1 160 ? 10.077 -4.536 -14.360 1.00 88.44 160 SER A N 1
ATOM 1283 C CA . SER A 1 160 ? 9.702 -5.850 -14.909 1.00 88.44 160 SER A CA 1
ATOM 1284 C C . SER A 1 160 ? 9.609 -5.844 -16.445 1.00 88.44 160 SER A C 1
ATOM 1286 O O . SER A 1 160 ? 9.907 -6.857 -17.078 1.00 88.44 160 SER A O 1
ATOM 1288 N N . ARG A 1 161 ? 9.186 -4.721 -17.043 1.00 90.25 161 ARG A N 1
ATOM 1289 C CA . ARG A 1 161 ? 9.119 -4.521 -18.494 1.00 90.25 161 ARG A CA 1
ATOM 1290 C C . ARG A 1 161 ? 10.509 -4.471 -19.117 1.00 90.25 161 ARG A C 1
ATOM 1292 O O . ARG A 1 161 ? 10.750 -5.209 -20.064 1.00 90.25 161 ARG A O 1
ATOM 1299 N N . LEU A 1 162 ? 11.415 -3.660 -18.578 1.00 86.12 162 LEU A N 1
ATOM 1300 C CA . LEU A 1 162 ? 12.787 -3.556 -19.082 1.00 86.12 162 LEU A CA 1
ATOM 1301 C C . LEU A 1 162 ? 13.496 -4.917 -19.017 1.00 86.12 162 LEU A C 1
ATOM 1303 O O . LEU A 1 162 ? 14.121 -5.344 -19.985 1.00 86.12 162 LEU A O 1
ATOM 1307 N N . PHE A 1 163 ? 13.283 -5.674 -17.938 1.00 87.25 163 PHE A N 1
ATOM 1308 C CA . PHE A 1 163 ? 13.742 -7.062 -17.837 1.00 87.25 163 PHE A CA 1
ATOM 1309 C C . PHE A 1 163 ? 13.201 -7.961 -18.950 1.00 87.25 163 PHE A C 1
ATOM 1311 O O . PHE A 1 163 ? 13.951 -8.741 -19.537 1.00 87.25 163 PHE A O 1
ATOM 1318 N N . LEU A 1 164 ? 11.903 -7.865 -19.248 1.00 88.88 164 LEU A N 1
ATOM 1319 C CA . LEU A 1 164 ? 11.284 -8.628 -20.329 1.00 88.88 164 LEU A CA 1
ATOM 1320 C C . LEU A 1 164 ? 11.879 -8.251 -21.694 1.00 88.88 164 LEU A C 1
ATOM 1322 O O . LEU A 1 164 ? 12.211 -9.148 -22.466 1.00 88.88 164 LEU A O 1
ATOM 1326 N N . VAL A 1 165 ? 12.048 -6.956 -21.974 1.00 86.62 165 VAL A N 1
ATOM 1327 C CA . VAL A 1 165 ? 12.646 -6.459 -23.224 1.00 86.62 165 VAL A CA 1
ATOM 1328 C C . VAL A 1 165 ? 14.063 -7.002 -23.390 1.00 86.62 165 VAL A C 1
ATOM 1330 O O . VAL A 1 165 ? 14.362 -7.588 -24.425 1.00 86.62 165 VAL A O 1
ATOM 1333 N N . LYS A 1 166 ? 14.894 -6.925 -22.345 1.00 83.00 166 LYS A N 1
ATOM 1334 C CA . LYS A 1 166 ? 16.253 -7.486 -22.350 1.00 83.00 166 LYS A CA 1
ATOM 1335 C C . LYS A 1 166 ? 16.265 -8.989 -22.631 1.00 83.00 166 LYS A C 1
ATOM 1337 O O . LYS A 1 166 ? 17.012 -9.471 -23.479 1.00 83.00 166 LYS A O 1
ATOM 1342 N N . MET A 1 167 ? 15.419 -9.749 -21.937 1.00 86.12 167 MET A N 1
ATOM 1343 C CA . MET A 1 167 ? 15.342 -11.192 -22.163 1.00 86.12 167 MET A CA 1
ATOM 1344 C C . MET A 1 167 ? 14.900 -11.520 -23.589 1.00 86.12 167 MET A C 1
ATOM 1346 O O . MET A 1 167 ? 15.454 -12.435 -24.184 1.00 86.12 167 MET A O 1
ATOM 1350 N N . ARG A 1 168 ? 13.960 -10.759 -24.157 1.00 86.62 168 ARG A N 1
ATOM 1351 C CA . ARG A 1 168 ? 13.563 -10.914 -25.561 1.00 86.62 168 ARG A CA 1
ATOM 1352 C C . ARG A 1 168 ? 14.699 -10.561 -26.516 1.00 86.62 168 ARG A C 1
ATOM 1354 O O . ARG A 1 168 ? 14.893 -11.295 -27.473 1.00 86.62 168 ARG A O 1
ATOM 1361 N N . THR A 1 169 ? 15.475 -9.505 -26.260 1.00 80.56 169 THR A N 1
ATOM 1362 C CA . THR A 1 169 ? 16.637 -9.168 -27.105 1.00 80.56 169 THR A CA 1
ATOM 1363 C C . THR A 1 169 ? 17.714 -10.253 -27.088 1.00 80.56 169 THR A C 1
ATOM 1365 O O . THR A 1 169 ? 18.339 -10.491 -28.111 1.00 80.56 169 THR A O 1
ATOM 1368 N N . GLU A 1 170 ? 17.903 -10.952 -25.966 1.00 80.81 170 GLU A N 1
ATOM 1369 C CA . GLU A 1 170 ? 18.851 -12.075 -25.869 1.00 80.81 170 GLU A CA 1
ATOM 1370 C C . GLU A 1 170 ? 18.316 -13.386 -26.468 1.00 80.81 170 GLU A C 1
ATOM 1372 O O . GLU A 1 170 ? 19.091 -14.292 -26.761 1.00 80.81 170 GLU A O 1
ATOM 1377 N N . LEU A 1 171 ? 16.995 -13.503 -26.616 1.00 81.69 171 LEU A N 1
ATOM 1378 C CA . LEU A 1 171 ? 16.302 -14.678 -27.149 1.00 81.69 171 LEU A CA 1
ATOM 1379 C C . LEU A 1 171 ? 15.801 -14.459 -28.588 1.00 81.69 171 LEU A C 1
ATOM 1381 O O . LEU A 1 171 ? 14.831 -15.100 -28.996 1.00 81.69 171 LEU A O 1
ATOM 1385 N N . ASP A 1 172 ? 16.405 -13.529 -29.332 1.00 81.06 172 ASP A N 1
ATOM 1386 C CA . ASP A 1 172 ? 16.034 -13.183 -30.714 1.00 81.06 172 ASP A CA 1
ATOM 1387 C C . ASP A 1 172 ? 14.526 -12.898 -30.897 1.00 81.06 172 ASP A C 1
ATOM 1389 O O . ASP A 1 172 ? 13.892 -13.276 -31.881 1.00 81.06 172 ASP A O 1
ATOM 1393 N N . GLY A 1 173 ? 13.925 -12.231 -29.909 1.00 75.88 173 GLY A N 1
ATOM 1394 C CA . GLY A 1 173 ? 12.516 -11.840 -29.891 1.00 75.88 173 GLY A CA 1
ATOM 1395 C C . GLY A 1 173 ? 11.562 -12.864 -29.273 1.00 75.88 173 GLY A C 1
ATOM 1396 O O . GLY A 1 173 ? 10.364 -12.587 -29.193 1.00 75.88 173 GLY A O 1
ATOM 1397 N N . ALA A 1 174 ? 12.045 -14.021 -28.808 1.00 83.25 174 ALA A N 1
ATOM 1398 C CA . ALA A 1 174 ? 11.195 -15.016 -28.161 1.00 83.25 174 ALA A CA 1
ATOM 1399 C C . ALA A 1 174 ? 10.834 -14.647 -26.710 1.00 83.25 174 ALA A C 1
ATOM 1401 O O . ALA A 1 174 ? 11.634 -14.089 -25.955 1.00 83.25 174 ALA A O 1
ATOM 1402 N N . ASP A 1 175 ? 9.617 -15.014 -26.299 1.00 86.50 175 ASP A N 1
ATOM 1403 C CA . ASP A 1 175 ? 9.150 -14.805 -24.930 1.00 86.50 175 ASP A CA 1
ATOM 1404 C C . ASP A 1 175 ? 9.856 -15.736 -23.935 1.00 86.50 175 ASP A C 1
ATOM 1406 O O . ASP A 1 175 ? 9.835 -16.962 -24.112 1.00 86.50 175 ASP A O 1
ATOM 1410 N N . PRO A 1 176 ? 10.420 -15.198 -22.836 1.00 87.81 176 PRO A N 1
ATOM 1411 C CA . PRO A 1 176 ? 11.074 -16.020 -21.834 1.00 87.81 176 PRO A CA 1
ATOM 1412 C C . PRO A 1 176 ? 10.062 -16.887 -21.085 1.00 87.81 176 PRO A C 1
ATOM 1414 O O . PRO A 1 176 ? 8.948 -16.464 -20.751 1.00 87.81 176 PRO A O 1
ATOM 1417 N N . ARG A 1 177 ? 10.464 -18.110 -20.722 1.00 90.62 177 ARG A N 1
ATOM 1418 C CA . ARG A 1 177 ? 9.603 -18.968 -19.899 1.00 90.62 177 ARG A CA 1
ATOM 1419 C C . ARG A 1 177 ? 9.465 -18.371 -18.492 1.00 90.62 177 ARG A C 1
ATOM 1421 O O . ARG A 1 177 ? 10.441 -17.849 -17.952 1.00 90.62 177 ARG A O 1
ATOM 1428 N N . PRO A 1 178 ? 8.322 -18.555 -17.797 1.00 92.25 178 PRO A N 1
ATOM 1429 C CA . PRO A 1 178 ? 8.145 -18.038 -16.436 1.00 92.25 178 PRO A CA 1
ATOM 1430 C C . PRO A 1 178 ? 9.233 -18.464 -15.445 1.00 92.25 178 PRO A C 1
ATOM 1432 O O . PRO A 1 178 ? 9.569 -17.719 -14.533 1.00 92.25 178 PRO A O 1
ATOM 1435 N N . THR A 1 179 ? 9.799 -19.660 -15.616 1.00 89.44 179 THR A N 1
ATOM 1436 C CA . THR A 1 179 ? 10.901 -20.154 -14.779 1.00 89.44 179 THR A CA 1
ATOM 1437 C C . THR A 1 179 ? 12.204 -19.387 -15.023 1.00 89.44 179 THR A C 1
ATOM 1439 O O . THR A 1 179 ? 12.932 -19.116 -14.073 1.00 89.44 179 THR A O 1
ATOM 1442 N N . GLU A 1 180 ? 12.506 -19.040 -16.273 1.00 87.50 180 GLU A N 1
ATOM 1443 C CA . GLU A 1 180 ? 13.708 -18.280 -16.644 1.00 87.50 180 GLU A CA 1
ATOM 1444 C C . GLU A 1 180 ? 13.581 -16.834 -16.172 1.00 87.50 180 GLU A C 1
ATOM 1446 O O . GLU A 1 180 ? 14.486 -16.322 -15.516 1.00 87.50 180 GLU A O 1
ATOM 1451 N N . PHE A 1 181 ? 12.409 -16.231 -16.392 1.00 89.75 181 PHE A N 1
ATOM 1452 C CA . PHE A 1 181 ? 12.086 -14.898 -15.893 1.00 89.75 181 PHE A CA 1
ATOM 1453 C C . PHE A 1 181 ? 12.190 -14.819 -14.362 1.00 89.75 181 PHE A C 1
ATOM 1455 O O . PHE A 1 181 ? 12.831 -13.919 -13.829 1.00 89.75 181 PHE A O 1
ATOM 1462 N N . ALA A 1 182 ? 11.640 -15.805 -13.637 1.00 89.31 182 ALA A N 1
ATOM 1463 C CA . ALA A 1 182 ? 11.743 -15.883 -12.177 1.00 89.31 182 ALA A CA 1
ATOM 1464 C C . ALA A 1 182 ? 13.197 -15.967 -11.690 1.00 89.31 182 ALA A C 1
ATOM 1466 O O . ALA A 1 182 ? 13.590 -15.249 -10.770 1.00 89.31 182 ALA A O 1
ATOM 1467 N N . ARG A 1 183 ? 14.007 -16.839 -12.307 1.00 85.50 183 ARG A N 1
ATOM 1468 C CA . ARG A 1 183 ? 15.425 -17.006 -11.951 1.00 85.50 183 ARG A CA 1
ATOM 1469 C C . ARG A 1 183 ? 16.197 -15.711 -12.146 1.00 85.50 183 ARG A C 1
ATOM 1471 O O . ARG A 1 183 ? 16.989 -15.346 -11.283 1.00 85.50 183 ARG A O 1
ATOM 1478 N N . ARG A 1 184 ? 15.949 -15.023 -13.257 1.00 82.25 184 ARG A N 1
ATOM 1479 C CA . ARG A 1 184 ? 16.662 -13.800 -13.605 1.00 82.25 184 ARG A CA 1
ATOM 1480 C C . ARG A 1 184 ? 16.274 -12.627 -12.715 1.00 82.25 184 ARG A C 1
ATOM 1482 O O . ARG A 1 184 ? 17.152 -12.011 -12.129 1.00 82.25 184 ARG A O 1
ATOM 1489 N N . MET A 1 185 ? 14.977 -12.427 -12.490 1.00 84.69 185 MET A N 1
ATOM 1490 C CA . MET A 1 185 ? 14.484 -11.435 -11.530 1.00 84.69 185 MET A CA 1
ATOM 1491 C C . MET A 1 185 ? 14.987 -11.710 -10.109 1.00 84.69 185 MET A C 1
ATOM 1493 O O . MET A 1 185 ? 15.338 -10.779 -9.405 1.00 84.69 185 MET A O 1
ATOM 1497 N N . THR A 1 186 ? 15.070 -12.970 -9.671 1.00 84.62 186 THR A N 1
ATOM 1498 C CA . THR A 1 186 ? 15.621 -13.299 -8.338 1.00 84.62 186 THR A CA 1
ATOM 1499 C C . THR A 1 186 ? 17.122 -13.024 -8.244 1.00 84.62 186 THR A C 1
ATOM 1501 O O . THR A 1 186 ? 17.619 -12.694 -7.176 1.00 84.62 186 THR A O 1
ATOM 1504 N N . ARG A 1 187 ? 17.860 -13.197 -9.345 1.00 79.81 187 ARG A N 1
ATOM 1505 C CA . ARG A 1 187 ? 19.303 -12.937 -9.393 1.00 79.81 187 ARG A CA 1
ATOM 1506 C C . ARG A 1 187 ? 19.612 -11.442 -9.407 1.00 79.81 187 ARG A C 1
ATOM 1508 O O . ARG A 1 187 ? 20.590 -11.025 -8.803 1.00 79.81 187 ARG A O 1
ATOM 1515 N N . GLU A 1 188 ? 18.808 -10.676 -10.131 1.00 73.69 188 GLU A N 1
ATOM 1516 C CA . GLU A 1 188 ? 19.048 -9.262 -10.419 1.00 73.69 188 GLU A CA 1
ATOM 1517 C C . GLU A 1 188 ? 18.127 -8.332 -9.598 1.00 73.69 188 GLU A C 1
ATOM 1519 O O . GLU A 1 188 ? 18.088 -7.134 -9.832 1.00 73.69 188 GLU A O 1
ATOM 1524 N N . SER A 1 189 ? 17.360 -8.850 -8.633 1.00 72.19 189 SER A N 1
ATOM 1525 C CA . SER A 1 189 ? 16.578 -8.038 -7.690 1.00 72.19 189 SER A CA 1
ATOM 1526 C C . SER A 1 189 ? 16.730 -8.560 -6.265 1.00 72.19 189 SER A C 1
ATOM 1528 O O . SER A 1 189 ? 17.105 -9.709 -6.045 1.00 72.19 189 SER A O 1
ATOM 1530 N N . THR A 1 190 ? 16.411 -7.727 -5.276 1.00 70.06 190 THR A N 1
ATOM 1531 C CA . THR A 1 190 ? 16.434 -8.124 -3.857 1.00 70.06 190 THR A CA 1
ATOM 1532 C C . THR A 1 190 ? 15.278 -9.037 -3.464 1.00 70.06 190 THR A C 1
ATOM 1534 O O . THR A 1 190 ? 15.269 -9.611 -2.374 1.00 70.06 190 THR A O 1
ATOM 1537 N N . GLU A 1 191 ? 14.277 -9.166 -4.331 1.00 78.31 191 GLU A N 1
ATOM 1538 C CA . GLU A 1 191 ? 13.081 -9.939 -4.062 1.00 78.31 191 GLU A CA 1
ATOM 1539 C C . GLU A 1 191 ? 13.213 -11.344 -4.654 1.00 78.31 191 GLU A C 1
ATOM 1541 O O . GLU A 1 191 ? 13.660 -11.531 -5.784 1.00 78.31 191 GLU A O 1
ATOM 1546 N N . THR A 1 192 ? 12.761 -12.358 -3.917 1.00 84.81 192 THR A N 1
ATOM 1547 C CA . THR A 1 192 ? 12.670 -13.713 -4.467 1.00 84.81 192 THR A CA 1
ATOM 1548 C C . THR A 1 192 ? 11.435 -13.847 -5.355 1.00 84.81 192 THR A C 1
ATOM 1550 O O . THR A 1 192 ? 10.318 -13.456 -4.996 1.00 84.81 192 THR A O 1
ATOM 1553 N N . TRP A 1 193 ? 11.630 -14.400 -6.550 1.00 89.50 193 TRP A N 1
ATOM 1554 C CA . TRP A 1 193 ? 10.565 -14.643 -7.515 1.00 89.50 193 TRP A CA 1
ATOM 1555 C C . TRP A 1 193 ? 10.329 -16.137 -7.673 1.00 89.50 193 TRP A C 1
ATOM 1557 O O . TRP A 1 193 ? 11.203 -16.887 -8.105 1.00 89.50 193 TRP A O 1
ATOM 1567 N N . ASP A 1 194 ? 9.108 -16.571 -7.366 1.00 92.19 194 ASP A N 1
ATOM 1568 C CA . ASP A 1 194 ? 8.658 -17.910 -7.712 1.00 92.19 194 ASP A CA 1
ATOM 1569 C C . ASP A 1 194 ? 8.094 -17.955 -9.147 1.00 92.19 194 ASP A C 1
ATOM 1571 O O . ASP A 1 194 ? 7.794 -16.939 -9.787 1.00 92.19 194 ASP A O 1
ATOM 1575 N N . ARG A 1 195 ? 7.927 -19.175 -9.671 1.00 93.25 195 ARG A N 1
ATOM 1576 C CA . ARG A 1 195 ? 7.390 -19.396 -11.022 1.00 93.25 195 ARG A CA 1
ATOM 1577 C C . ARG A 1 195 ? 5.988 -18.801 -11.195 1.00 93.25 195 ARG A C 1
ATOM 1579 O O . ARG A 1 195 ? 5.643 -18.372 -12.295 1.00 93.25 195 ARG A O 1
ATOM 1586 N N . ARG A 1 196 ? 5.158 -18.816 -10.146 1.00 94.06 196 ARG A N 1
ATOM 1587 C CA . ARG A 1 196 ? 3.762 -18.364 -10.214 1.00 94.06 196 ARG A CA 1
ATOM 1588 C C . ARG A 1 196 ? 3.697 -16.849 -10.366 1.00 94.06 196 ARG A C 1
ATOM 1590 O O . ARG A 1 196 ? 3.052 -16.364 -11.288 1.00 94.06 196 ARG A O 1
ATOM 1597 N N . LYS A 1 197 ? 4.417 -16.126 -9.518 1.00 92.56 197 LYS A N 1
ATOM 1598 C CA . LYS A 1 197 ? 4.553 -14.675 -9.539 1.00 92.56 197 LYS A CA 1
ATOM 1599 C C . LYS A 1 197 ? 5.159 -14.192 -10.851 1.00 92.56 197 LYS A C 1
ATOM 1601 O O . LYS A 1 197 ? 4.643 -13.243 -11.435 1.00 92.56 197 LYS A O 1
ATOM 1606 N N . ALA A 1 198 ? 6.190 -14.873 -11.353 1.00 93.12 198 ALA A N 1
ATOM 1607 C CA . ALA A 1 198 ? 6.761 -14.583 -12.665 1.00 93.12 198 ALA A CA 1
ATOM 1608 C C . ALA A 1 198 ? 5.746 -14.783 -13.796 1.00 93.12 198 ALA A C 1
ATOM 1610 O O . ALA A 1 198 ? 5.586 -13.903 -14.634 1.00 93.12 198 ALA A O 1
ATOM 1611 N N . ARG A 1 199 ? 5.002 -15.895 -13.796 1.00 95.25 199 ARG A N 1
ATOM 1612 C CA . ARG A 1 199 ? 3.952 -16.151 -14.793 1.00 95.25 199 ARG A CA 1
ATOM 1613 C C . ARG A 1 199 ? 2.868 -15.076 -14.762 1.00 95.25 199 ARG A C 1
ATOM 1615 O O . ARG A 1 199 ? 2.473 -14.580 -15.811 1.00 95.25 199 ARG A O 1
ATOM 1622 N N . ASP A 1 200 ? 2.380 -14.736 -13.575 1.00 95.31 200 ASP A N 1
ATOM 1623 C CA . ASP A 1 200 ? 1.305 -13.760 -13.415 1.00 95.31 200 ASP A CA 1
ATOM 1624 C C . ASP A 1 200 ? 1.791 -12.351 -13.818 1.00 95.31 200 ASP A C 1
ATOM 1626 O O . ASP A 1 200 ? 1.049 -11.605 -14.458 1.00 95.31 200 ASP A O 1
ATOM 1630 N N . ARG A 1 201 ? 3.061 -12.013 -13.539 1.00 94.19 201 ARG A N 1
ATOM 1631 C CA . ARG A 1 201 ? 3.698 -10.773 -14.006 1.00 94.19 201 ARG A CA 1
ATOM 1632 C C . ARG A 1 201 ? 3.871 -10.741 -15.522 1.00 94.19 201 ARG A C 1
ATOM 1634 O O . ARG A 1 201 ? 3.500 -9.742 -16.122 1.00 94.19 201 ARG A O 1
ATOM 1641 N N . LEU A 1 202 ? 4.383 -11.808 -16.134 1.00 94.19 202 LEU A N 1
ATOM 1642 C CA . LEU A 1 202 ? 4.521 -11.906 -17.590 1.00 94.19 202 LEU A CA 1
ATOM 1643 C C . LEU A 1 202 ? 3.163 -11.760 -18.275 1.00 94.19 202 LEU A C 1
ATOM 1645 O O . LEU A 1 202 ? 3.023 -10.940 -19.170 1.00 94.19 202 LEU A O 1
ATOM 1649 N N . LYS A 1 203 ? 2.132 -12.465 -17.793 1.00 94.31 203 LYS A N 1
ATOM 1650 C CA . LYS A 1 203 ? 0.765 -12.334 -18.319 1.00 94.31 203 LYS A CA 1
ATOM 1651 C C . LYS A 1 203 ? 0.263 -10.889 -18.258 1.00 94.31 203 LYS A C 1
ATOM 1653 O O . LYS A 1 203 ? -0.390 -10.427 -19.186 1.00 94.31 203 LYS A O 1
ATOM 1658 N N . LEU A 1 204 ? 0.556 -10.186 -17.165 1.00 93.12 204 LEU A N 1
ATOM 1659 C CA . LEU A 1 204 ? 0.188 -8.783 -17.007 1.00 93.12 204 LEU A CA 1
ATOM 1660 C C . LEU A 1 204 ? 0.945 -7.874 -17.983 1.00 93.12 204 LEU A C 1
ATOM 1662 O O . LEU A 1 204 ? 0.327 -6.972 -18.536 1.00 93.12 204 LEU A O 1
ATOM 1666 N N . LEU A 1 205 ? 2.250 -8.090 -18.173 1.00 92.56 205 LEU A N 1
ATOM 1667 C CA . LEU A 1 205 ? 3.071 -7.288 -19.087 1.00 92.56 205 LEU A CA 1
ATOM 1668 C C . LEU A 1 205 ? 2.644 -7.492 -20.540 1.00 92.56 205 LEU A C 1
ATOM 1670 O O . LEU A 1 205 ? 2.452 -6.513 -21.246 1.00 92.56 205 LEU A O 1
ATOM 1674 N N . LEU A 1 206 ? 2.402 -8.740 -20.943 1.00 90.62 206 LEU A N 1
ATOM 1675 C CA . LEU A 1 206 ? 1.871 -9.064 -22.268 1.00 90.62 206 LEU A CA 1
ATOM 1676 C C . LEU A 1 206 ? 0.501 -8.409 -22.493 1.00 90.62 206 LEU A C 1
ATOM 1678 O O . LEU A 1 206 ? 0.274 -7.801 -23.526 1.00 90.62 206 LEU A O 1
ATOM 1682 N N . GLY A 1 207 ? -0.377 -8.406 -21.485 1.00 90.06 207 GLY A N 1
ATOM 1683 C CA . GLY A 1 207 ? -1.662 -7.699 -21.576 1.00 90.06 207 GLY A CA 1
ATOM 1684 C C . GLY A 1 207 ? -1.561 -6.165 -21.633 1.00 90.06 207 GLY A C 1
ATOM 1685 O O . GLY A 1 207 ? -2.567 -5.487 -21.846 1.00 90.06 207 GLY A O 1
ATOM 1686 N N . LEU A 1 208 ? -0.382 -5.587 -21.376 1.00 90.31 208 LEU A N 1
ATOM 1687 C CA . LEU A 1 208 ? -0.084 -4.160 -21.568 1.00 90.31 208 LEU A CA 1
ATOM 1688 C C . LEU A 1 208 ? 0.543 -3.872 -22.947 1.00 90.31 208 LEU A C 1
ATOM 1690 O O . LEU A 1 208 ? 0.714 -2.703 -23.290 1.00 90.31 208 LEU A O 1
ATOM 1694 N N . GLU A 1 209 ? 0.858 -4.911 -23.722 1.00 90.19 209 GLU A N 1
ATOM 1695 C CA . GLU A 1 209 ? 1.219 -4.827 -25.146 1.00 90.19 209 GLU A CA 1
ATOM 1696 C C . GLU A 1 209 ? -0.015 -4.915 -26.060 1.00 90.19 209 GLU A C 1
ATOM 1698 O O . GLU A 1 209 ? 0.064 -4.579 -27.239 1.00 90.19 209 GLU A O 1
ATOM 1703 N N . ASP A 1 210 ? -1.157 -5.347 -25.520 1.00 87.00 210 ASP A N 1
ATOM 1704 C CA . ASP A 1 210 ? -2.439 -5.361 -26.225 1.00 87.00 210 ASP A CA 1
ATOM 1705 C C . ASP A 1 210 ? -2.980 -3.934 -26.461 1.00 87.00 210 ASP A C 1
ATOM 1707 O O . ASP A 1 210 ? -2.514 -2.954 -25.867 1.00 87.00 210 ASP A O 1
ATOM 1711 N N . GLU A 1 211 ? -4.003 -3.813 -27.313 1.00 80.31 211 GLU A N 1
ATOM 1712 C CA . GLU A 1 211 ? -4.652 -2.538 -27.647 1.00 80.31 211 GLU A CA 1
ATOM 1713 C C . GLU A 1 211 ? -5.051 -1.725 -26.400 1.00 80.31 211 GLU A C 1
ATOM 1715 O O . GLU A 1 211 ? -5.587 -2.238 -25.410 1.00 80.31 211 GLU A O 1
ATOM 1720 N N . GLY A 1 212 ? -4.766 -0.420 -26.442 1.00 81.00 212 GLY A N 1
ATOM 1721 C CA . GLY A 1 212 ? -5.002 0.495 -25.322 1.00 81.00 212 GLY A CA 1
ATOM 1722 C C . GLY A 1 212 ? -4.008 0.349 -24.162 1.00 81.00 212 GLY A C 1
ATOM 1723 O O . GLY A 1 212 ? -4.222 0.936 -23.095 1.00 81.00 212 GLY A O 1
ATOM 1724 N N . GLY A 1 213 ? -2.946 -0.439 -24.337 1.00 87.25 213 GLY A N 1
ATOM 1725 C CA . GLY A 1 213 ? -1.806 -0.530 -23.435 1.00 87.25 213 GLY A CA 1
ATOM 1726 C C . GLY A 1 213 ? -0.670 0.449 -23.778 1.00 87.25 213 GLY A C 1
ATOM 1727 O O . GLY A 1 213 ? -0.601 0.958 -24.898 1.00 87.25 213 GLY A O 1
ATOM 1728 N N . PRO A 1 214 ? 0.236 0.707 -22.817 1.00 89.00 214 PRO A N 1
ATOM 1729 C CA . PRO A 1 214 ? 1.370 1.619 -22.988 1.00 89.00 214 PRO A CA 1
ATOM 1730 C C . PRO A 1 214 ? 2.349 1.194 -24.084 1.00 89.00 214 PRO A C 1
ATOM 1732 O O . PRO A 1 214 ? 3.022 2.046 -24.645 1.00 89.00 214 PRO A O 1
ATOM 1735 N N . TRP A 1 215 ? 2.430 -0.105 -24.382 1.00 89.19 215 TRP A N 1
ATOM 1736 C CA . TRP A 1 215 ? 3.364 -0.661 -25.366 1.00 89.19 215 TRP A CA 1
ATOM 1737 C C . TRP A 1 215 ? 2.630 -1.340 -26.518 1.00 89.19 215 TRP A C 1
ATOM 1739 O O . TRP A 1 215 ? 3.139 -2.283 -27.127 1.00 89.19 215 TRP A O 1
ATOM 1749 N N . SER A 1 216 ? 1.403 -0.892 -26.789 1.00 83.12 216 SER A N 1
ATOM 1750 C CA . SER A 1 216 ? 0.666 -1.359 -27.955 1.00 83.12 216 SER A CA 1
ATOM 1751 C C . SER A 1 216 ? 1.417 -0.984 -29.233 1.00 83.12 216 SER A C 1
ATOM 1753 O O . SER A 1 216 ? 1.932 0.123 -29.362 1.00 83.12 216 SER A O 1
ATOM 1755 N N . ARG A 1 217 ? 1.477 -1.903 -30.205 1.00 61.16 217 ARG A N 1
ATOM 1756 C CA . ARG A 1 217 ? 2.222 -1.712 -31.470 1.00 61.16 217 ARG A CA 1
ATOM 1757 C C . ARG A 1 217 ? 1.773 -0.486 -32.291 1.00 61.16 217 ARG A C 1
ATOM 1759 O O . ARG A 1 217 ? 2.472 -0.100 -33.221 1.00 61.16 217 ARG A O 1
ATOM 1766 N N . GLN A 1 218 ? 0.625 0.112 -31.963 1.00 48.91 218 GLN A N 1
ATOM 1767 C CA . GLN A 1 218 ? 0.130 1.351 -32.570 1.00 48.91 218 GLN A CA 1
ATOM 1768 C C . GLN A 1 218 ? 0.858 2.601 -32.059 1.00 48.91 218 GLN A C 1
ATOM 1770 O O . GLN A 1 218 ? 1.118 3.497 -32.855 1.00 48.91 218 GLN A O 1
ATOM 1775 N N . SER A 1 219 ? 1.292 2.647 -30.792 1.00 49.22 219 SER A N 1
ATOM 1776 C CA . SER A 1 219 ? 1.940 3.852 -30.249 1.00 49.22 219 SER A CA 1
ATOM 1777 C C . SER A 1 219 ? 3.299 4.148 -30.887 1.00 49.22 219 SER A C 1
ATOM 1779 O O . SER A 1 219 ? 3.739 5.289 -30.885 1.00 49.22 219 SER A O 1
ATOM 1781 N N . THR A 1 220 ? 3.971 3.140 -31.452 1.00 46.44 220 THR A N 1
ATOM 1782 C CA . THR A 1 220 ? 5.237 3.323 -32.180 1.00 46.44 220 THR A CA 1
ATOM 1783 C C . THR A 1 220 ? 5.052 3.696 -33.652 1.00 46.44 220 THR A C 1
ATOM 1785 O O . THR A 1 220 ? 6.022 4.090 -34.291 1.00 46.44 220 THR A O 1
ATOM 1788 N N . LEU A 1 221 ? 3.844 3.549 -34.210 1.00 41.97 221 LEU A N 1
ATOM 1789 C CA . LEU A 1 221 ? 3.540 3.917 -35.599 1.00 41.97 221 LEU A CA 1
ATOM 1790 C C . LEU A 1 221 ? 2.979 5.339 -35.704 1.00 41.97 221 LEU A C 1
ATOM 1792 O O . LEU A 1 221 ? 3.341 6.051 -36.638 1.00 41.97 221 LEU A O 1
ATOM 1796 N N . ASP A 1 222 ? 2.177 5.775 -34.731 1.00 45.47 222 ASP A N 1
ATOM 1797 C CA . ASP A 1 222 ? 1.628 7.136 -34.724 1.00 45.47 222 ASP A CA 1
ATOM 1798 C C . ASP A 1 222 ? 2.724 8.199 -34.491 1.00 45.47 222 ASP A C 1
ATOM 1800 O O . ASP A 1 222 ? 2.714 9.234 -35.153 1.00 45.47 222 ASP A O 1
ATOM 1804 N N . ASP A 1 223 ? 3.758 7.899 -33.691 1.00 47.34 223 ASP A N 1
ATOM 1805 C CA . ASP A 1 223 ? 4.929 8.782 -33.508 1.00 47.34 223 ASP A CA 1
ATOM 1806 C C . ASP A 1 223 ? 5.847 8.849 -34.761 1.00 47.34 223 ASP A C 1
ATOM 1808 O O . ASP A 1 223 ? 6.691 9.739 -34.856 1.00 47.34 223 ASP A O 1
ATOM 1812 N N . GLN A 1 224 ? 5.695 7.955 -35.755 1.00 43.81 224 GLN A N 1
ATOM 1813 C CA . GLN A 1 224 ? 6.410 8.041 -37.047 1.00 43.81 224 GLN A CA 1
ATOM 1814 C C . GLN A 1 224 ? 5.585 8.675 -38.177 1.00 43.81 224 GLN A C 1
ATOM 1816 O O . GLN A 1 224 ? 6.142 9.023 -39.220 1.00 43.81 224 GLN A O 1
ATOM 1821 N N . ALA A 1 225 ? 4.277 8.856 -37.985 1.00 42.97 225 ALA A N 1
ATOM 1822 C CA . ALA A 1 225 ? 3.395 9.470 -38.975 1.00 42.97 225 ALA A CA 1
ATOM 1823 C C . ALA A 1 225 ? 3.402 11.014 -38.928 1.00 42.97 225 ALA A C 1
ATOM 1825 O O . ALA A 1 225 ? 2.920 11.648 -39.865 1.00 42.97 225 ALA A O 1
ATOM 1826 N N . GLU A 1 226 ? 3.990 11.628 -37.894 1.00 44.44 226 GLU A N 1
ATOM 1827 C CA . GLU A 1 226 ? 4.131 13.090 -37.761 1.00 44.44 226 GLU A CA 1
ATOM 1828 C C . GLU A 1 226 ? 5.438 13.660 -38.351 1.00 44.44 226 GLU A C 1
ATOM 1830 O O . GLU A 1 226 ? 5.838 14.780 -38.036 1.00 44.44 226 GLU A O 1
ATOM 1835 N N . MET A 1 227 ? 6.120 12.942 -39.247 1.00 42.88 227 MET A N 1
ATOM 1836 C CA . MET A 1 227 ? 7.146 13.572 -40.086 1.00 42.88 227 MET A CA 1
ATOM 1837 C C . MET A 1 227 ? 6.444 14.318 -41.229 1.00 42.88 227 MET A C 1
ATOM 1839 O O . MET A 1 227 ? 5.828 13.666 -42.077 1.00 42.88 227 MET A O 1
ATOM 1843 N N . PRO A 1 228 ? 6.519 15.663 -41.316 1.00 42.56 228 PRO A N 1
ATOM 1844 C CA . PRO A 1 228 ? 5.973 16.360 -42.464 1.00 42.56 228 PRO A CA 1
ATOM 1845 C C . PRO A 1 228 ? 6.770 15.921 -43.690 1.00 42.56 228 PRO A C 1
ATOM 1847 O O . PRO A 1 228 ? 7.963 16.204 -43.814 1.00 42.56 228 PRO A O 1
ATOM 1850 N N . LEU A 1 229 ? 6.101 15.218 -44.605 1.00 47.81 229 LEU A N 1
ATOM 1851 C CA . LEU A 1 229 ? 6.540 15.084 -45.985 1.00 47.81 229 LEU A CA 1
ATOM 1852 C C . LEU A 1 229 ? 6.718 16.505 -46.522 1.00 47.81 229 LEU A C 1
ATOM 1854 O O . LEU A 1 229 ? 5.745 17.164 -46.890 1.00 47.81 229 LEU A O 1
ATOM 1858 N N . ALA A 1 230 ? 7.957 16.997 -46.511 1.00 43.50 230 ALA A N 1
ATOM 1859 C CA . ALA A 1 230 ? 8.329 18.204 -47.220 1.00 43.50 230 ALA A CA 1
ATOM 1860 C C . ALA A 1 230 ? 8.013 17.952 -48.695 1.00 43.50 230 ALA A C 1
ATOM 1862 O O . ALA A 1 230 ? 8.713 17.217 -49.394 1.00 43.50 230 ALA A O 1
ATOM 1863 N N . ALA A 1 231 ? 6.876 18.499 -49.119 1.00 48.34 231 ALA A N 1
ATOM 1864 C CA . ALA A 1 231 ? 6.436 18.511 -50.494 1.00 48.34 231 ALA A CA 1
ATOM 1865 C C . ALA A 1 231 ? 7.554 19.097 -51.358 1.00 48.34 231 ALA A C 1
ATOM 1867 O O . ALA A 1 231 ? 8.155 20.118 -51.022 1.00 48.34 231 ALA A O 1
ATOM 1868 N N . GLY A 1 232 ? 7.841 18.402 -52.455 1.00 44.62 232 GLY A N 1
ATOM 1869 C CA . GLY A 1 232 ? 8.879 18.782 -53.390 1.00 44.62 232 GLY A CA 1
ATOM 1870 C C . GLY A 1 232 ? 8.700 20.200 -53.919 1.00 44.62 232 GLY A C 1
ATOM 1871 O O . GLY A 1 232 ? 7.590 20.660 -54.181 1.00 44.62 232 GLY A O 1
ATOM 1872 N N . GLN A 1 233 ? 9.830 20.850 -54.159 1.00 41.44 233 GLN A N 1
ATOM 1873 C CA . GLN A 1 233 ? 9.904 21.959 -55.089 1.00 41.44 233 GLN A CA 1
ATOM 1874 C C . GLN A 1 233 ? 10.968 21.601 -56.121 1.00 41.44 233 GLN A C 1
ATOM 1876 O O . GLN A 1 233 ? 12.166 21.737 -55.896 1.00 41.44 233 GLN A O 1
ATOM 1881 N N . VAL A 1 234 ? 10.490 21.039 -57.230 1.00 44.22 234 VAL A N 1
ATOM 1882 C CA . VAL A 1 234 ? 11.221 21.011 -58.492 1.00 44.22 234 VAL A CA 1
ATOM 1883 C C . VAL A 1 234 ? 11.089 22.415 -59.076 1.00 44.22 234 VAL A C 1
ATOM 1885 O O . VAL A 1 234 ? 9.972 22.888 -59.290 1.00 44.22 234 VAL A O 1
ATOM 1888 N N . GLY A 1 235 ? 12.225 23.068 -59.285 1.00 43.22 235 GLY A N 1
ATOM 1889 C CA . GLY A 1 235 ? 12.390 24.308 -60.033 1.00 43.22 235 GLY A CA 1
ATOM 1890 C C . GLY A 1 235 ? 13.772 24.303 -60.654 1.00 43.22 235 GLY A C 1
ATOM 1891 O O . GLY A 1 235 ? 14.730 24.079 -59.882 1.00 43.22 235 GLY A O 1
#

Foldseek 3Di:
DDDDDDDDDDPDDDDDDDDDDDDDPDDVVVVVVVVVCPPVVVVVVVVVVVVVVVVVVVVVVVVVVVVVVVVVVVVVVVVVVVVVVVVVVVVVVVVVVVVVVVVVVVVLVVVQVVLLVVQPDDDDDPVVLVLLVVLLVVLLVDDDPVSVVCVVPVVVLSVLLVLQVVVCVVVVNDGDQLVVSQVVCVVSGVDHGDSVNSVVSSVVNVVLCDPSHSNPPVVVVVVVVPPPPPDDDDD